Protein AF-A0A447GHQ3-F1 (afdb_monomer_lite)

Radius of gyration: 39.27 Å; chains: 1; bounding box: 70×51×127 Å

Sequence (202 aa):
MTQSIPPGWYPESPGATMVRYWNGQGWTVHRAPAPVYRDSDLDLARRLGGLISAHPGKAVFVLFFVPFAFWIGVAGGWQALLGLAFLVALVGVPAGLIMLAVRQTRQHREYRARVRRYEAGLAARADREHQAMLRGDLDAGVFGAFQPELSGQPPQLPDAEQMRQSAWQPDLPDQQPVRPDNPAPWHVVTQWPTRQFQIGGS

Foldseek 3Di:
DDDFDDWDWDAPDVVHQWTFTDPRPDTDPDIDGDPPPPCVVVVVVVVLVVVCVVCVPVSVCCVPPVVLVVCLVVVPDPVVVVSVVVVCCVPVVVVVVVVVVVVVVVVVVVVVVVVVVVVVVVVVVVVVLVVCVVVVVPVSNDPPPDDPPPPPDPPPDPPPVNVVVVPDDPPPVPDDPPDDPDDDPVVPPPDDDPPDDPPDDD

Secondary structure (DSSP, 8-state):
----PPSEEEESSTT-SEEEEE-SSSEEEEEEEPP---THHHHHHHHHHHHHHH-HHHHHHHHHHHHHHHHHHHS-SHHHHHHHHHHHHHHHHHHHHHHHHHHHHHHHHHHHHHHHHHHHHHHHHHHHHHHHHHTT-TTT-STT-S-----SS------HHHHHHHHSPP--TT------SS--GGGGTT------------

Organism: NCBI:txid2094119

pLDDT: mean 72.64, std 14.51, range [40.12, 92.88]

Structure (mmCIF, N/CA/C/O backbone):
data_AF-A0A447GHQ3-F1
#
_entry.id   AF-A0A447GHQ3-F1
#
loop_
_atom_site.group_PDB
_atom_site.id
_atom_site.type_symbol
_atom_site.label_atom_id
_atom_site.label_alt_id
_atom_site.label_comp_id
_atom_site.label_asym_id
_atom_site.label_entity_id
_atom_site.label_seq_id
_atom_site.pdbx_PDB_ins_code
_atom_site.Cartn_x
_atom_site.Cartn_y
_atom_site.Cartn_z
_atom_site.occupancy
_atom_site.B_iso_or_equiv
_atom_site.auth_seq_id
_atom_site.auth_comp_id
_atom_site.auth_asym_id
_atom_site.auth_atom_id
_atom_site.pdbx_PDB_model_num
ATOM 1 N N . MET A 1 1 ? -35.197 10.356 -32.645 1.00 43.94 1 MET A N 1
ATOM 2 C CA . MET A 1 1 ? -33.983 11.195 -32.714 1.00 43.94 1 MET A CA 1
ATOM 3 C C . MET A 1 1 ? -32.919 10.387 -33.446 1.00 43.94 1 MET A C 1
ATOM 5 O O . MET A 1 1 ? -32.443 9.410 -32.890 1.00 43.94 1 MET A O 1
ATOM 9 N N . THR A 1 2 ? -32.644 10.680 -34.718 1.00 57.38 2 THR A N 1
ATOM 10 C CA . THR A 1 2 ? -31.601 9.992 -35.500 1.00 57.38 2 THR A CA 1
ATOM 11 C C . THR A 1 2 ? -30.244 10.584 -35.138 1.00 57.38 2 THR A C 1
ATOM 13 O O . THR A 1 2 ? -30.014 11.770 -35.356 1.00 57.38 2 THR A O 1
ATOM 16 N N . GLN A 1 3 ? -29.369 9.780 -34.53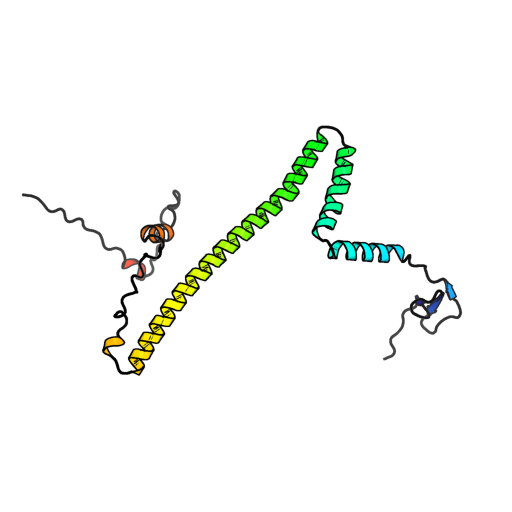8 1.00 71.81 3 GLN A N 1
ATOM 17 C CA . GLN A 1 3 ? -28.008 10.180 -34.188 1.00 71.81 3 GLN A CA 1
ATOM 18 C C . GLN A 1 3 ? -27.224 10.499 -35.471 1.00 71.81 3 GLN A C 1
ATOM 20 O O . GLN A 1 3 ? -27.124 9.650 -36.357 1.00 71.81 3 GLN A O 1
ATOM 25 N N . SER A 1 4 ? -26.701 11.722 -35.601 1.00 79.94 4 SER A N 1
ATOM 26 C CA . SER A 1 4 ? -25.886 12.114 -36.752 1.00 79.94 4 SER A CA 1
ATOM 27 C C . SER A 1 4 ? -24.502 11.479 -36.640 1.00 79.94 4 SER A C 1
ATOM 29 O O . SER A 1 4 ? -23.733 11.764 -35.724 1.00 79.94 4 SER A O 1
ATOM 31 N N . ILE A 1 5 ? -24.184 10.582 -37.570 1.00 82.94 5 ILE A N 1
ATOM 32 C CA . ILE A 1 5 ? -22.842 10.007 -37.674 1.00 82.94 5 ILE A CA 1
ATOM 33 C C . ILE A 1 5 ? -21.934 11.072 -38.308 1.00 82.94 5 ILE A C 1
ATOM 35 O O . ILE A 1 5 ? -22.283 11.591 -39.376 1.00 82.94 5 ILE A O 1
ATOM 39 N N . PRO A 1 6 ? -20.798 11.427 -37.679 1.00 86.75 6 PRO A N 1
ATOM 40 C CA . PRO A 1 6 ? -19.889 12.415 -38.239 1.00 86.75 6 PRO A CA 1
ATOM 41 C C . PRO A 1 6 ? -19.254 11.918 -39.554 1.00 86.75 6 PRO A C 1
ATOM 43 O O . PRO A 1 6 ? -19.154 10.711 -39.777 1.00 86.75 6 PRO A O 1
ATOM 46 N N . PRO A 1 7 ? -18.832 12.819 -40.457 1.00 89.94 7 PRO A N 1
ATOM 47 C CA . PRO A 1 7 ? -18.123 12.427 -41.671 1.00 89.94 7 PRO A CA 1
ATOM 48 C C . PRO A 1 7 ? -16.774 11.777 -41.340 1.00 89.94 7 PRO A C 1
ATOM 50 O O . PRO A 1 7 ? -16.019 12.302 -40.520 1.00 89.94 7 PRO A O 1
ATOM 53 N N . GLY A 1 8 ? -16.442 10.660 -41.989 1.00 89.44 8 GLY A N 1
ATOM 54 C CA . GLY A 1 8 ? -15.211 9.930 -41.678 1.00 89.44 8 GLY A CA 1
ATOM 55 C C . GLY A 1 8 ? -15.082 8.573 -42.362 1.00 89.44 8 GLY A C 1
ATOM 56 O O . GLY A 1 8 ? -16.025 8.062 -42.967 1.00 89.44 8 GLY A O 1
ATOM 57 N N . TRP A 1 9 ? -13.885 7.991 -42.272 1.00 88.94 9 TRP A N 1
ATOM 58 C CA . TRP A 1 9 ? -13.628 6.611 -42.680 1.00 88.94 9 TRP A CA 1
ATOM 59 C C . TRP A 1 9 ? -13.963 5.664 -41.537 1.00 88.94 9 TRP A C 1
ATOM 61 O O . TRP A 1 9 ? -13.452 5.822 -40.429 1.00 88.94 9 TRP A O 1
ATOM 71 N N . TYR A 1 10 ? -14.778 4.656 -41.825 1.00 87.62 10 TYR A N 1
ATOM 72 C CA . TYR A 1 10 ? -15.194 3.665 -40.844 1.00 87.62 10 TYR A CA 1
ATOM 73 C C . TYR A 1 10 ? -15.062 2.249 -41.408 1.00 87.62 10 TYR A C 1
ATOM 75 O O . TYR A 1 10 ? -15.219 2.044 -42.617 1.00 87.62 10 TYR A O 1
ATOM 83 N N . PRO A 1 11 ? -14.784 1.255 -40.553 1.00 86.75 11 PRO A N 1
ATOM 84 C CA . PRO A 1 11 ? -14.776 -0.139 -40.965 1.00 86.75 11 PRO A CA 1
ATOM 85 C C . PRO A 1 11 ? -16.200 -0.616 -41.276 1.00 86.75 11 PRO A C 1
ATOM 87 O O . PRO A 1 11 ? -17.138 -0.314 -40.542 1.00 86.75 11 PRO A O 1
ATOM 90 N N . GLU A 1 12 ? -16.361 -1.389 -42.354 1.00 80.75 12 GLU A N 1
ATOM 91 C CA . GLU A 1 12 ? -17.659 -1.986 -42.723 1.00 80.75 12 GLU A CA 1
ATOM 92 C C . GLU A 1 12 ? -18.118 -3.035 -41.693 1.00 80.75 12 GLU A C 1
ATOM 94 O O . GLU A 1 12 ? -19.310 -3.261 -41.498 1.00 80.75 12 GLU A O 1
ATOM 99 N N . SER A 1 13 ? -17.170 -3.664 -40.994 1.00 80.12 13 SER A N 1
ATOM 100 C CA . SER A 1 13 ? -17.393 -4.569 -39.862 1.00 80.12 13 SER A CA 1
ATOM 101 C C . SER A 1 13 ? -16.153 -4.588 -38.959 1.00 80.12 13 SER A C 1
ATOM 103 O O . SER A 1 13 ? -15.054 -4.298 -39.443 1.00 80.12 13 SER A O 1
ATOM 105 N N . PRO A 1 14 ? -16.270 -4.938 -37.665 1.00 73.00 14 PRO A N 1
ATOM 106 C CA . PRO A 1 14 ? -15.105 -5.135 -36.804 1.00 73.00 14 PRO A CA 1
ATOM 107 C C . PRO A 1 14 ? -14.146 -6.163 -37.428 1.00 73.00 14 PRO A C 1
ATOM 109 O O . PRO A 1 14 ? -14.541 -7.296 -37.686 1.00 73.00 14 PRO A O 1
ATOM 112 N N . GLY A 1 15 ? -12.906 -5.756 -37.715 1.00 70.88 15 GLY A N 1
ATOM 113 C CA . GLY A 1 15 ? -11.902 -6.602 -38.379 1.00 70.88 15 GLY A CA 1
ATOM 114 C C . GLY A 1 15 ? -11.939 -6.598 -39.914 1.00 70.88 15 GLY A C 1
ATOM 115 O O . GLY A 1 15 ? -11.198 -7.355 -40.537 1.00 70.88 15 GLY A O 1
ATOM 116 N N . ALA A 1 16 ? -12.765 -5.757 -40.544 1.00 79.12 16 ALA A N 1
ATOM 117 C CA . ALA A 1 16 ? -12.761 -5.607 -41.996 1.00 79.12 16 ALA A CA 1
ATOM 118 C C . ALA A 1 16 ? -11.405 -5.076 -42.493 1.00 79.12 16 ALA A C 1
ATOM 120 O O . ALA A 1 16 ? -10.876 -4.087 -41.987 1.00 79.12 16 ALA A O 1
ATOM 121 N N . THR A 1 17 ? -10.874 -5.698 -43.545 1.00 83.69 17 THR A N 1
ATOM 122 C CA . THR A 1 17 ? -9.643 -5.267 -44.232 1.00 83.69 17 THR A CA 1
ATOM 123 C C . THR A 1 17 ? -9.825 -3.983 -45.040 1.00 83.69 17 THR A C 1
ATOM 125 O O . THR A 1 17 ? -8.854 -3.426 -45.548 1.00 83.69 17 THR A O 1
ATOM 128 N N . MET A 1 18 ? -11.063 -3.502 -45.164 1.00 88.19 18 MET A N 1
ATOM 129 C CA . MET A 1 18 ? -11.421 -2.299 -45.900 1.00 88.19 18 MET A CA 1
ATOM 130 C C . MET A 1 18 ? -12.255 -1.358 -45.032 1.00 88.19 18 MET A C 1
ATOM 132 O O . MET A 1 18 ? -13.118 -1.784 -44.261 1.00 88.19 18 MET A O 1
ATOM 136 N N . VAL A 1 19 ? -12.018 -0.063 -45.209 1.00 92.88 19 VAL A N 1
ATOM 137 C CA . VAL A 1 19 ? -12.828 1.021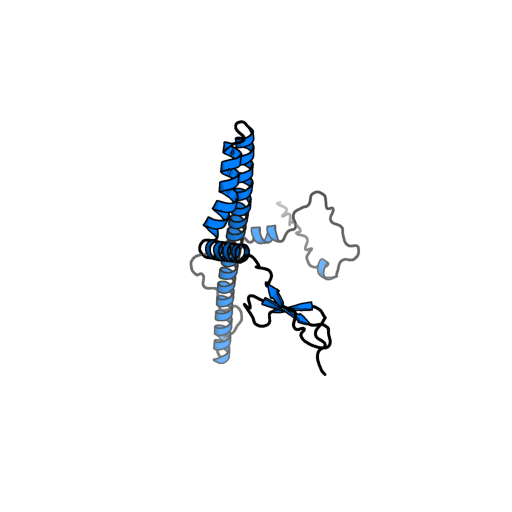 -44.652 1.00 92.88 19 VAL A CA 1
ATOM 138 C C . VAL A 1 19 ? -13.626 1.695 -45.764 1.00 92.88 19 VAL A C 1
ATOM 140 O O . VAL A 1 19 ? -13.181 1.765 -46.913 1.00 92.88 19 VAL A O 1
ATOM 143 N N . ARG A 1 20 ? -14.812 2.201 -45.423 1.00 92.81 20 ARG A N 1
ATOM 144 C CA . ARG A 1 20 ? -15.685 2.991 -46.303 1.00 92.81 20 ARG A CA 1
ATOM 145 C C . ARG A 1 20 ? -15.857 4.389 -45.730 1.00 92.81 20 ARG A C 1
ATOM 147 O O . ARG A 1 20 ? -15.862 4.573 -44.515 1.00 92.81 20 ARG A O 1
ATOM 154 N N . TYR A 1 21 ? -15.997 5.376 -46.606 1.00 90.19 21 TYR A N 1
ATOM 155 C CA . TYR A 1 21 ? -16.193 6.758 -46.185 1.00 90.19 21 TYR A CA 1
ATOM 156 C C . TYR A 1 21 ? -17.686 7.067 -46.037 1.00 90.19 21 TYR A C 1
ATOM 158 O O . TYR A 1 21 ? -18.453 6.841 -46.981 1.00 90.19 21 TYR A O 1
ATOM 166 N N . TRP A 1 22 ? -18.087 7.581 -44.874 1.00 91.38 22 TRP A N 1
ATOM 167 C CA . TRP A 1 22 ? -19.404 8.168 -44.628 1.00 91.38 22 TRP A CA 1
ATOM 168 C C . TRP A 1 22 ? -19.340 9.670 -44.894 1.00 91.38 22 TRP A C 1
ATOM 170 O O . TRP A 1 22 ? -18.552 10.381 -44.269 1.00 91.38 22 TRP A O 1
ATOM 180 N N . ASN A 1 23 ? -20.175 10.163 -45.808 1.00 90.38 23 ASN A N 1
ATOM 181 C CA . ASN A 1 23 ? -20.172 11.575 -46.209 1.00 90.38 23 ASN A CA 1
ATOM 182 C C . ASN A 1 23 ? -21.203 12.438 -45.454 1.00 90.38 23 ASN A C 1
ATOM 184 O O . ASN A 1 23 ? -21.459 13.570 -45.852 1.00 90.38 23 ASN A O 1
ATOM 188 N N . GLY A 1 24 ? -21.836 11.904 -44.406 1.00 90.25 24 GLY A N 1
ATOM 189 C CA . GLY A 1 24 ? -22.922 12.573 -43.679 1.00 90.25 24 GLY A CA 1
ATOM 190 C C . GLY A 1 24 ? -24.327 12.263 -44.211 1.00 90.25 24 GLY A C 1
ATOM 191 O O . GLY A 1 24 ? -25.287 12.375 -43.455 1.00 90.25 24 GLY A O 1
ATOM 192 N N . GLN A 1 25 ? -24.458 11.829 -45.468 1.00 88.94 25 GLN A N 1
ATOM 193 C CA . GLN A 1 25 ? -25.733 11.440 -46.091 1.00 88.94 25 GLN A CA 1
ATOM 194 C C . GLN A 1 25 ? -25.839 9.925 -46.323 1.00 88.94 25 GLN A C 1
ATOM 196 O O . GLN A 1 25 ? -26.935 9.371 -46.310 1.00 88.94 25 GLN A O 1
ATOM 201 N N . GLY A 1 26 ? -24.707 9.254 -46.546 1.00 89.12 26 GLY A N 1
ATOM 202 C CA . GLY A 1 26 ? -24.649 7.849 -46.925 1.00 89.12 26 GLY A CA 1
ATOM 203 C C . GLY A 1 26 ? -23.226 7.283 -46.929 1.00 89.12 26 GLY A C 1
ATOM 204 O O . GLY A 1 26 ? -22.228 8.010 -46.908 1.00 89.12 26 GLY A O 1
ATOM 205 N N . TRP A 1 27 ? -23.130 5.954 -46.995 1.00 90.62 27 TRP A N 1
ATOM 206 C CA . TRP A 1 27 ? -21.866 5.264 -47.236 1.00 90.62 27 TRP A CA 1
ATOM 207 C C . TRP A 1 27 ? -21.486 5.402 -48.705 1.00 90.62 27 TRP A C 1
ATOM 209 O O . TRP A 1 27 ? -22.256 5.028 -49.589 1.00 90.62 27 TRP A O 1
ATOM 219 N N . THR A 1 28 ? -20.276 5.872 -48.979 1.00 90.19 28 THR A N 1
ATOM 220 C CA . THR A 1 28 ? -19.771 5.955 -50.353 1.00 90.19 28 THR A CA 1
ATOM 221 C C . THR A 1 28 ? -19.369 4.575 -50.899 1.00 90.19 28 THR A C 1
ATOM 223 O O . THR A 1 28 ? -19.228 3.593 -50.156 1.00 90.19 28 THR A O 1
ATOM 226 N N . VAL A 1 29 ? -19.210 4.489 -52.226 1.00 90.12 29 VAL A N 1
ATOM 227 C CA . VAL A 1 29 ? -18.710 3.291 -52.936 1.00 90.12 29 VAL A CA 1
ATOM 228 C C . VAL A 1 29 ? -17.191 3.131 -52.770 1.00 90.12 29 VAL A C 1
ATOM 230 O O . VAL A 1 29 ? -16.669 2.025 -52.881 1.00 90.12 29 VAL A O 1
ATOM 233 N N . HIS A 1 30 ? -16.484 4.220 -52.458 1.00 88.56 30 HIS A N 1
ATOM 234 C CA . HIS A 1 30 ? -15.038 4.228 -52.275 1.00 88.56 30 HIS A CA 1
ATOM 235 C C . HIS A 1 30 ? -14.630 3.378 -51.069 1.00 88.56 30 HIS A C 1
ATOM 237 O O . HIS A 1 30 ? -15.165 3.527 -49.965 1.00 88.56 30 HIS A O 1
ATOM 243 N N . ARG A 1 31 ? -13.652 2.498 -51.293 1.00 90.75 31 ARG A N 1
ATOM 244 C CA . ARG A 1 31 ? -13.043 1.644 -50.273 1.00 90.75 31 ARG A CA 1
ATOM 245 C C . ARG A 1 31 ? -11.557 1.943 -50.214 1.00 90.75 31 ARG A C 1
ATOM 247 O O . ARG A 1 31 ? -10.909 2.014 -51.256 1.00 90.75 31 ARG A O 1
ATOM 254 N N . ALA A 1 32 ? -11.035 2.099 -49.008 1.00 88.44 32 ALA A N 1
ATOM 255 C CA . ALA A 1 32 ? -9.601 2.155 -48.768 1.00 88.44 32 ALA A CA 1
ATOM 256 C C . ALA A 1 32 ? -9.192 0.933 -47.938 1.00 88.44 32 ALA A C 1
ATOM 258 O O . ALA A 1 32 ? -10.001 0.450 -47.138 1.00 88.44 32 ALA A O 1
ATOM 259 N N . PRO A 1 33 ? -7.971 0.401 -48.114 1.00 86.56 33 PRO A N 1
ATOM 260 C CA . PRO A 1 33 ? -7.451 -0.593 -47.188 1.00 86.56 33 PRO A CA 1
ATOM 261 C C . PRO A 1 33 ? -7.479 -0.006 -45.775 1.00 86.56 33 PRO A C 1
ATOM 263 O O . PRO A 1 33 ? -7.096 1.148 -45.563 1.00 86.56 33 PRO A O 1
ATOM 266 N N . ALA A 1 34 ? -7.986 -0.786 -44.823 1.00 81.94 34 ALA A N 1
ATOM 267 C CA . ALA A 1 34 ? -7.981 -0.381 -43.430 1.00 81.94 34 ALA A CA 1
ATOM 268 C C . ALA A 1 34 ? -6.527 -0.125 -43.003 1.00 81.94 34 ALA A C 1
ATOM 270 O O . ALA A 1 34 ? -5.642 -0.903 -43.383 1.00 81.94 34 ALA A O 1
ATOM 271 N N . PRO A 1 35 ? -6.249 0.947 -42.239 1.00 75.69 35 PRO A N 1
ATOM 272 C CA . PRO A 1 35 ? -4.925 1.129 -41.675 1.00 75.69 35 PRO A CA 1
ATOM 273 C C . PRO A 1 35 ? -4.601 -0.121 -40.859 1.00 75.69 35 PRO A C 1
ATOM 275 O O . PRO A 1 35 ? -5.341 -0.480 -39.943 1.00 75.69 35 PRO A O 1
ATOM 278 N N . VAL A 1 36 ? -3.521 -0.809 -41.231 1.00 70.50 36 VAL A N 1
ATOM 279 C CA . VAL A 1 36 ? -3.025 -1.960 -40.481 1.00 70.50 36 VAL A CA 1
ATOM 280 C C . VAL A 1 36 ? -2.493 -1.407 -39.167 1.00 70.50 36 VAL A C 1
ATOM 282 O O . VAL A 1 36 ? -1.335 -1.001 -39.070 1.00 70.50 36 VAL A O 1
ATOM 285 N N . TYR A 1 37 ? -3.363 -1.316 -38.165 1.00 60.62 37 TYR A N 1
ATOM 286 C CA . TYR A 1 37 ? -2.934 -1.053 -36.805 1.00 60.62 37 TYR A CA 1
ATOM 287 C C . TYR A 1 37 ? -2.075 -2.252 -36.411 1.00 60.62 37 TYR A C 1
ATOM 289 O O . TYR A 1 37 ? -2.552 -3.385 -36.390 1.00 60.62 37 TYR A O 1
ATOM 297 N N . ARG A 1 38 ? -0.772 -2.029 -36.238 1.00 57.19 38 ARG A N 1
ATOM 298 C CA . ARG A 1 38 ? 0.191 -3.096 -35.972 1.00 57.19 38 ARG A CA 1
ATOM 299 C C . ARG A 1 38 ? -0.149 -3.690 -34.604 1.00 57.19 38 ARG A C 1
ATOM 301 O O . ARG A 1 38 ? 0.178 -3.114 -33.572 1.00 57.19 38 ARG A O 1
ATOM 308 N N . ASP A 1 39 ? -0.811 -4.843 -34.607 1.00 59.56 39 ASP A N 1
ATOM 309 C CA . ASP A 1 39 ? -1.207 -5.603 -33.409 1.00 59.56 39 ASP A CA 1
ATOM 310 C C . ASP A 1 39 ? -0.024 -5.924 -32.471 1.00 59.56 39 ASP A C 1
ATOM 312 O O . ASP A 1 39 ? -0.214 -6.270 -31.306 1.00 59.56 39 ASP A O 1
ATOM 316 N N . SER A 1 40 ? 1.213 -5.763 -32.951 1.00 62.75 40 SER A N 1
ATOM 317 C CA . SER A 1 40 ? 2.451 -5.965 -32.199 1.00 62.75 40 SER A CA 1
ATOM 318 C C . SER A 1 40 ? 2.552 -5.126 -30.924 1.00 62.75 40 SER A C 1
ATOM 320 O O . SER A 1 40 ? 3.071 -5.619 -29.924 1.00 62.75 40 SER A O 1
ATOM 322 N N . ASP A 1 41 ? 2.044 -3.892 -30.926 1.00 61.72 41 ASP A N 1
ATOM 323 C CA . ASP A 1 41 ? 2.207 -2.993 -29.773 1.00 61.72 41 ASP A CA 1
ATOM 324 C C . ASP A 1 41 ? 1.233 -3.357 -28.641 1.00 61.72 41 ASP A C 1
ATOM 326 O O . ASP A 1 41 ? 1.577 -3.307 -27.458 1.00 61.72 41 ASP A O 1
ATOM 330 N N . LEU A 1 42 ? 0.033 -3.819 -29.005 1.00 65.44 42 LEU A N 1
ATOM 331 C CA . LEU A 1 42 ? -0.977 -4.305 -28.065 1.00 65.44 42 LEU A CA 1
ATOM 332 C C . LEU A 1 42 ? -0.654 -5.716 -27.550 1.00 65.44 42 LEU A C 1
ATOM 334 O O . LEU A 1 42 ? -0.913 -6.004 -26.378 1.00 65.44 42 LEU A O 1
ATOM 338 N N . ASP A 1 43 ? -0.059 -6.580 -28.378 1.00 72.06 43 ASP A N 1
ATOM 339 C CA . ASP A 1 43 ? 0.348 -7.931 -27.973 1.00 72.06 43 ASP A CA 1
ATOM 340 C C . ASP A 1 43 ? 1.566 -7.896 -27.031 1.00 72.06 43 ASP A C 1
ATOM 342 O O . ASP A 1 43 ? 1.577 -8.577 -26.004 1.00 72.06 43 ASP A O 1
ATOM 346 N N . LEU A 1 44 ? 2.552 -7.020 -27.278 1.00 69.69 44 LEU A N 1
ATOM 347 C CA . LEU A 1 44 ? 3.669 -6.813 -26.347 1.00 69.69 44 LEU A CA 1
ATOM 348 C C . LEU A 1 44 ? 3.175 -6.275 -24.995 1.00 69.69 44 LEU A C 1
ATOM 350 O O . LEU A 1 44 ? 3.562 -6.797 -23.949 1.00 69.69 44 LEU A O 1
ATOM 354 N N . ALA A 1 45 ? 2.288 -5.276 -25.004 1.00 66.81 45 ALA A N 1
ATOM 355 C CA . ALA A 1 45 ? 1.727 -4.703 -23.782 1.00 66.81 45 ALA A CA 1
ATOM 356 C C . ALA A 1 45 ? 0.905 -5.729 -22.982 1.00 66.81 45 ALA A C 1
ATOM 358 O O . ALA A 1 45 ? 1.034 -5.799 -21.757 1.00 66.81 45 ALA A O 1
ATOM 359 N N . ARG A 1 46 ? 0.110 -6.579 -23.651 1.00 69.81 46 ARG A N 1
ATOM 360 C CA . ARG A 1 46 ? -0.631 -7.669 -22.990 1.00 69.81 46 ARG A CA 1
ATOM 361 C C . ARG A 1 46 ? 0.289 -8.754 -22.442 1.00 69.81 46 ARG A C 1
ATOM 363 O O . ARG A 1 46 ? 0.065 -9.212 -21.322 1.00 69.81 46 ARG A O 1
ATOM 370 N N . ARG A 1 47 ? 1.336 -9.142 -23.176 1.00 67.25 47 ARG A N 1
ATOM 371 C CA . ARG A 1 47 ? 2.322 -10.134 -22.711 1.00 67.25 47 ARG A CA 1
ATOM 372 C C . ARG A 1 47 ? 3.146 -9.613 -21.539 1.00 67.25 47 ARG A C 1
ATOM 374 O O . ARG A 1 47 ? 3.336 -10.344 -20.569 1.00 67.25 47 ARG A O 1
ATOM 381 N N . LEU A 1 48 ? 3.568 -8.349 -21.582 1.00 62.50 48 LEU A N 1
ATOM 382 C CA . LEU A 1 48 ? 4.239 -7.685 -20.463 1.00 62.50 48 LEU A CA 1
ATOM 383 C C . LEU A 1 48 ? 3.307 -7.580 -19.250 1.00 62.50 48 LEU A C 1
ATOM 385 O O . LEU A 1 48 ? 3.713 -7.944 -18.149 1.00 62.50 48 LEU A O 1
ATOM 389 N N . GLY A 1 49 ? 2.045 -7.186 -19.440 1.00 63.62 49 GLY A N 1
ATOM 390 C CA . GLY A 1 49 ? 1.049 -7.143 -18.363 1.00 63.62 49 GLY A CA 1
ATOM 391 C C . GLY A 1 49 ? 0.791 -8.512 -17.719 1.00 63.62 49 GLY A C 1
ATOM 392 O O . GLY A 1 49 ? 0.736 -8.630 -16.490 1.00 63.62 49 GLY A O 1
ATOM 393 N N . GLY A 1 50 ? 0.710 -9.571 -18.530 1.00 67.12 50 GLY A N 1
ATOM 394 C CA . GLY A 1 50 ? 0.593 -10.953 -18.054 1.00 67.12 50 GLY A CA 1
ATOM 395 C C . GLY A 1 50 ? 1.809 -11.411 -17.242 1.00 67.12 50 GLY A C 1
ATOM 396 O O . GLY A 1 50 ? 1.659 -12.007 -16.177 1.00 67.12 50 GLY A O 1
ATOM 397 N N . LEU A 1 51 ? 3.024 -11.072 -17.683 1.00 63.78 51 LEU A N 1
ATOM 398 C CA . LEU A 1 51 ? 4.252 -11.418 -16.959 1.00 63.78 51 LEU A CA 1
ATOM 399 C C . LEU A 1 51 ? 4.393 -10.656 -15.629 1.00 63.78 51 LEU A C 1
ATOM 401 O O . LEU A 1 51 ? 4.818 -11.232 -14.624 1.00 63.78 51 LEU A O 1
ATOM 405 N N . ILE A 1 52 ? 4.022 -9.370 -15.614 1.00 60.25 52 ILE A N 1
ATOM 406 C CA . ILE A 1 52 ? 4.083 -8.504 -14.426 1.00 60.25 52 ILE A CA 1
ATOM 407 C C . ILE A 1 52 ? 3.101 -8.985 -13.351 1.00 60.25 52 ILE A C 1
ATOM 409 O O . ILE A 1 52 ? 3.448 -9.017 -12.173 1.00 60.25 52 ILE A O 1
ATOM 413 N N . SER A 1 53 ? 1.897 -9.399 -13.748 1.00 63.19 53 SER A N 1
ATOM 414 C CA . SER A 1 53 ? 0.877 -9.899 -12.815 1.00 63.19 53 SER A CA 1
ATOM 415 C C . SER A 1 53 ? 1.208 -11.278 -12.239 1.00 63.19 53 SER A C 1
ATOM 417 O O . SER A 1 53 ? 0.963 -11.514 -11.057 1.00 63.19 53 SER A O 1
ATOM 419 N N . ALA A 1 54 ? 1.821 -12.168 -13.026 1.00 74.19 54 ALA A N 1
ATOM 420 C CA . ALA A 1 54 ? 2.218 -13.494 -12.554 1.00 74.19 54 ALA A CA 1
ATOM 421 C C . ALA A 1 54 ? 3.376 -13.442 -11.540 1.00 74.19 54 ALA A C 1
ATOM 423 O O . ALA A 1 54 ? 3.411 -14.225 -10.586 1.00 74.19 54 ALA A O 1
ATOM 424 N N . HIS A 1 55 ? 4.328 -12.521 -11.720 1.00 70.31 55 HIS A N 1
ATOM 425 C CA . HIS A 1 55 ? 5.511 -12.408 -10.864 1.00 70.31 55 HIS A CA 1
ATOM 426 C C . HIS A 1 55 ? 5.888 -10.943 -10.588 1.00 70.31 55 HIS A C 1
ATOM 428 O O . HIS A 1 55 ? 6.931 -10.480 -11.067 1.00 70.31 55 HIS A O 1
ATOM 434 N N . PRO A 1 56 ? 5.110 -10.222 -9.757 1.00 71.50 56 PRO A N 1
ATOM 435 C CA . PRO A 1 56 ? 5.307 -8.787 -9.538 1.00 71.50 56 PRO A CA 1
ATOM 436 C C . PRO A 1 56 ? 6.717 -8.464 -9.026 1.00 71.50 56 PRO A C 1
ATOM 438 O O . PRO A 1 56 ? 7.339 -7.508 -9.480 1.00 71.50 56 PRO A O 1
ATOM 441 N N . GLY A 1 57 ? 7.283 -9.320 -8.168 1.00 70.88 57 GLY A N 1
ATOM 442 C CA . GLY A 1 57 ? 8.652 -9.148 -7.673 1.00 70.88 57 GLY A CA 1
ATOM 443 C C . GLY A 1 57 ? 9.735 -9.310 -8.749 1.00 70.88 57 GLY A C 1
ATOM 444 O O . GLY A 1 57 ? 10.697 -8.547 -8.769 1.00 70.88 57 GLY A O 1
ATOM 445 N N . LYS A 1 58 ? 9.581 -10.265 -9.678 1.00 72.75 58 LYS A N 1
ATOM 446 C CA . LYS A 1 58 ? 10.586 -10.518 -10.729 1.00 72.75 58 LYS A CA 1
ATOM 447 C C . LYS A 1 58 ? 10.543 -9.453 -11.818 1.00 72.75 58 LYS A C 1
ATOM 449 O O . LYS A 1 58 ? 11.592 -9.069 -12.323 1.00 72.75 58 LYS A O 1
ATOM 454 N N . ALA A 1 59 ? 9.354 -8.958 -12.154 1.00 71.56 59 ALA A N 1
ATOM 455 C CA . ALA A 1 59 ? 9.206 -7.913 -13.157 1.00 71.56 59 ALA A CA 1
ATOM 456 C C . ALA A 1 59 ? 9.849 -6.593 -12.709 1.00 71.56 59 ALA A C 1
ATOM 458 O O . ALA A 1 59 ? 10.598 -5.993 -13.478 1.00 71.56 59 ALA A O 1
ATOM 459 N N . VAL A 1 60 ? 9.637 -6.191 -11.449 1.00 76.69 60 VAL A N 1
ATOM 460 C CA . VAL A 1 60 ? 10.318 -5.025 -10.861 1.00 76.69 60 VAL A CA 1
ATOM 461 C C . VAL A 1 60 ? 11.830 -5.255 -10.825 1.00 76.69 60 VAL A C 1
ATOM 463 O O . VAL A 1 60 ? 12.592 -4.383 -11.228 1.00 76.69 60 VAL A O 1
ATOM 466 N N . PHE A 1 61 ? 12.285 -6.445 -10.426 1.00 77.31 61 PHE A N 1
ATOM 467 C CA . PHE A 1 61 ? 13.714 -6.748 -10.424 1.00 77.31 61 PHE A CA 1
ATOM 468 C C . PHE A 1 61 ? 14.338 -6.592 -11.818 1.00 77.31 61 PHE A C 1
ATOM 470 O O . PHE A 1 61 ? 15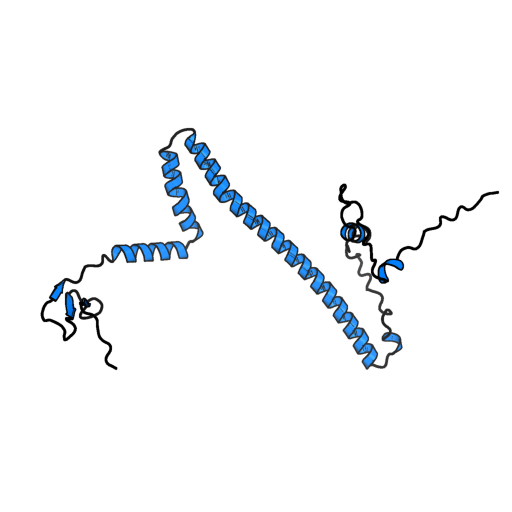.328 -5.889 -11.969 1.00 77.31 61 PHE A O 1
ATOM 477 N N . VAL A 1 62 ? 13.741 -7.174 -12.860 1.00 79.44 62 VAL A N 1
ATOM 478 C CA . VAL A 1 62 ? 14.285 -7.096 -14.224 1.00 79.44 62 VAL A CA 1
ATOM 479 C C . VAL A 1 62 ? 14.286 -5.659 -14.754 1.00 79.44 62 VAL A C 1
ATOM 481 O O . VAL A 1 62 ? 15.304 -5.216 -15.283 1.00 79.44 62 VAL A O 1
ATOM 484 N N . LEU A 1 63 ? 13.190 -4.916 -14.568 1.00 78.12 63 LEU A N 1
ATOM 485 C CA . LEU A 1 63 ? 13.061 -3.536 -15.053 1.00 78.12 63 LEU A CA 1
ATOM 486 C C . LEU A 1 63 ? 14.095 -2.586 -14.448 1.00 78.12 63 LEU A C 1
ATOM 488 O O . LEU A 1 63 ? 14.582 -1.703 -15.146 1.00 78.12 63 LEU A O 1
ATOM 492 N N . PHE A 1 64 ? 14.430 -2.763 -13.171 1.00 77.75 64 PHE A N 1
ATOM 493 C CA . PHE A 1 64 ? 15.350 -1.862 -12.481 1.00 77.75 64 PHE A CA 1
ATOM 494 C C . PHE A 1 64 ? 16.796 -2.366 -12.493 1.00 77.75 64 PHE A C 1
ATOM 496 O O . PHE A 1 64 ? 17.711 -1.577 -12.712 1.00 77.75 64 PHE A O 1
ATOM 503 N N . PHE A 1 65 ? 17.032 -3.667 -12.300 1.00 77.19 65 PHE A N 1
ATOM 504 C CA . PHE A 1 65 ? 18.386 -4.191 -12.104 1.00 77.19 65 PHE A CA 1
ATOM 505 C C . PHE A 1 65 ? 19.116 -4.519 -13.406 1.00 77.19 65 PHE A C 1
ATOM 507 O O . PHE A 1 65 ? 20.333 -4.369 -13.447 1.00 77.19 65 PHE A O 1
ATOM 514 N N . VAL A 1 66 ? 18.425 -4.929 -14.476 1.00 79.88 66 VAL A N 1
ATOM 515 C CA . VAL A 1 66 ? 19.088 -5.253 -15.757 1.00 79.88 66 VAL A CA 1
ATOM 516 C C . VAL A 1 66 ? 19.685 -4.017 -16.446 1.00 79.88 66 VAL A C 1
ATOM 518 O O . VAL A 1 66 ? 20.877 -4.053 -16.758 1.00 79.88 66 VAL A O 1
ATOM 521 N N . PRO A 1 67 ? 18.948 -2.904 -16.651 1.00 77.25 67 PRO A N 1
ATOM 522 C CA . PRO A 1 67 ? 19.539 -1.708 -17.252 1.00 77.25 67 PRO A CA 1
ATOM 523 C C . PRO A 1 67 ? 20.610 -1.088 -16.350 1.00 77.25 67 PRO A C 1
ATOM 525 O O . PRO A 1 67 ? 21.600 -0.556 -16.841 1.00 77.25 67 PRO A O 1
ATOM 528 N N . PHE A 1 68 ? 20.454 -1.211 -15.032 1.00 75.00 68 PHE A N 1
ATOM 529 C CA . PHE A 1 68 ? 21.432 -0.729 -14.067 1.00 75.00 68 PHE A CA 1
ATOM 530 C C . PHE A 1 68 ? 22.736 -1.545 -14.077 1.00 75.00 68 PHE A C 1
ATOM 532 O O . PHE A 1 68 ? 23.820 -0.966 -14.110 1.00 75.00 68 PHE A O 1
ATOM 539 N N . ALA A 1 69 ? 22.655 -2.879 -14.118 1.00 75.12 69 ALA A N 1
ATOM 540 C CA . ALA A 1 69 ? 23.824 -3.749 -14.254 1.00 75.12 69 ALA A CA 1
ATOM 541 C C . ALA A 1 69 ? 24.547 -3.518 -15.591 1.00 75.12 69 ALA A C 1
ATOM 543 O O . ALA A 1 69 ? 25.777 -3.483 -15.628 1.00 75.12 69 ALA A O 1
ATOM 544 N N . PHE A 1 70 ? 23.792 -3.292 -16.671 1.00 78.94 70 PHE A N 1
ATOM 545 C CA . PHE A 1 70 ? 24.349 -2.902 -17.965 1.00 78.94 70 PHE A CA 1
ATOM 546 C C . PHE A 1 70 ? 25.069 -1.546 -17.891 1.00 78.94 70 PHE A C 1
ATOM 548 O O . PHE A 1 70 ? 26.200 -1.427 -18.354 1.00 78.94 70 PHE A O 1
ATOM 555 N N . TRP A 1 71 ? 24.462 -0.543 -17.247 1.00 74.81 71 TRP A N 1
ATOM 556 C CA . TRP A 1 71 ? 25.067 0.780 -17.072 1.00 74.81 71 TRP A CA 1
ATOM 557 C C . TRP A 1 71 ? 26.356 0.727 -16.239 1.00 74.81 71 TRP A C 1
ATOM 559 O O . TRP A 1 71 ? 27.353 1.317 -16.642 1.00 74.81 71 TRP A O 1
ATOM 569 N N . ILE A 1 72 ? 26.387 -0.048 -15.146 1.00 74.38 72 ILE A N 1
ATOM 570 C CA . ILE A 1 72 ? 27.612 -0.298 -14.361 1.00 74.38 72 ILE A CA 1
ATOM 571 C C . ILE A 1 72 ? 28.701 -0.964 -15.209 1.00 74.38 72 ILE A C 1
ATOM 573 O O . ILE A 1 72 ? 29.867 -0.584 -15.107 1.00 74.38 72 ILE A O 1
ATOM 577 N N . GLY A 1 73 ? 28.335 -1.949 -16.035 1.00 76.19 73 GLY A N 1
ATOM 578 C CA . GLY A 1 73 ? 29.283 -2.651 -16.902 1.00 76.19 73 GLY A CA 1
ATOM 579 C C . GLY A 1 73 ? 29.924 -1.745 -17.957 1.00 76.19 73 GLY A C 1
ATOM 580 O O . GLY A 1 73 ? 31.082 -1.950 -18.312 1.00 76.19 73 GLY A O 1
ATOM 581 N N . VAL A 1 74 ? 29.197 -0.728 -18.428 1.00 78.38 74 VAL A N 1
ATOM 582 C CA . VAL A 1 74 ? 29.688 0.245 -19.419 1.00 78.38 74 VAL A CA 1
ATOM 583 C C . VAL A 1 74 ? 30.446 1.408 -18.760 1.00 78.38 74 VAL A C 1
ATOM 585 O O . VAL A 1 74 ? 31.434 1.884 -19.313 1.00 78.38 74 VAL A O 1
ATOM 588 N N . ALA A 1 75 ? 30.029 1.857 -17.574 1.00 71.75 75 ALA A N 1
ATOM 589 C CA . ALA A 1 75 ? 30.531 3.066 -16.909 1.00 71.75 75 ALA A CA 1
ATOM 590 C C . ALA A 1 75 ? 31.761 2.833 -16.002 1.00 71.75 75 ALA A C 1
ATOM 592 O O . ALA A 1 75 ? 31.876 3.461 -14.953 1.00 71.75 75 ALA A O 1
ATOM 593 N N . GLY A 1 76 ? 32.659 1.907 -16.360 1.00 67.44 76 GLY A N 1
ATOM 594 C CA . GLY A 1 76 ? 33.755 1.434 -15.497 1.00 67.44 76 GLY A CA 1
ATOM 595 C C . GLY A 1 76 ? 34.473 2.519 -14.666 1.00 67.44 76 GLY A C 1
ATOM 596 O O . GLY A 1 76 ? 34.754 3.614 -15.147 1.00 67.44 76 GLY A O 1
ATOM 597 N N . GLY A 1 77 ? 34.799 2.198 -13.404 1.00 79.31 77 GLY A N 1
ATOM 598 C CA . GLY A 1 77 ? 35.501 3.090 -12.468 1.00 79.31 77 GLY A CA 1
ATOM 599 C C . GLY A 1 77 ? 34.683 3.464 -11.222 1.00 79.31 77 GLY A C 1
ATOM 600 O O . GLY A 1 77 ? 33.864 2.686 -10.737 1.00 79.31 77 GLY A O 1
ATOM 601 N N . TRP A 1 78 ? 34.906 4.671 -10.687 1.00 77.94 78 TRP A N 1
ATOM 602 C CA . TRP A 1 78 ? 34.258 5.214 -9.474 1.00 77.94 78 TRP A CA 1
ATOM 603 C C . TRP A 1 78 ? 32.731 5.392 -9.605 1.00 77.94 78 TRP A C 1
ATOM 605 O O . TRP A 1 78 ? 32.004 5.343 -8.613 1.00 77.94 78 TRP A O 1
ATOM 615 N N . GLN A 1 79 ? 32.215 5.533 -10.830 1.00 79.44 79 GLN A N 1
ATOM 616 C CA . GLN A 1 79 ? 30.777 5.677 -11.098 1.00 79.44 79 GLN A CA 1
ATOM 617 C C . GLN A 1 79 ? 29.978 4.417 -10.726 1.00 79.44 79 GLN A C 1
ATOM 619 O O . GLN A 1 79 ? 28.832 4.528 -10.287 1.00 79.44 79 GLN A O 1
ATOM 624 N N . ALA A 1 80 ? 30.597 3.235 -10.797 1.00 77.12 80 ALA A N 1
ATOM 625 C CA . ALA A 1 80 ? 29.987 1.988 -10.343 1.00 77.12 80 ALA A CA 1
ATOM 626 C C . ALA A 1 80 ? 29.718 1.987 -8.826 1.00 77.12 80 ALA A C 1
ATOM 628 O O . ALA A 1 80 ? 28.679 1.495 -8.384 1.00 77.12 80 ALA A O 1
ATOM 629 N N . LEU A 1 81 ? 30.614 2.585 -8.028 1.00 79.25 81 LEU A N 1
ATOM 630 C CA . LEU A 1 81 ? 30.447 2.688 -6.574 1.00 79.25 81 LEU A CA 1
ATOM 631 C C . LEU A 1 81 ? 29.301 3.634 -6.206 1.00 79.25 81 LEU A C 1
ATOM 633 O O . LEU A 1 81 ? 28.486 3.301 -5.346 1.00 79.25 81 LEU A O 1
ATOM 637 N N . LEU A 1 82 ? 29.195 4.778 -6.892 1.00 83.38 82 LEU A N 1
ATOM 638 C CA . LEU A 1 82 ? 28.078 5.711 -6.706 1.00 83.38 82 LEU A CA 1
ATOM 639 C C . LEU A 1 82 ? 26.741 5.084 -7.106 1.00 83.38 82 LEU A C 1
ATOM 641 O O . LEU A 1 82 ? 25.760 5.215 -6.373 1.00 83.38 82 LEU A O 1
ATOM 645 N N . GLY A 1 83 ? 26.709 4.359 -8.228 1.00 78.94 83 GLY A N 1
ATOM 646 C CA . GLY A 1 83 ? 25.530 3.604 -8.638 1.00 78.94 83 GLY A CA 1
ATOM 647 C C . GLY A 1 83 ? 25.108 2.611 -7.557 1.00 78.94 83 GLY A C 1
ATOM 648 O O . GLY A 1 83 ? 23.947 2.595 -7.149 1.00 78.94 83 GLY A O 1
ATOM 649 N N . LEU A 1 84 ? 26.042 1.791 -7.066 1.00 80.94 84 LEU A N 1
ATOM 650 C CA . LEU A 1 84 ? 25.747 0.771 -6.059 1.00 80.94 84 LEU A CA 1
ATOM 651 C C . LEU A 1 84 ? 25.238 1.387 -4.748 1.00 80.94 84 LEU A C 1
ATOM 653 O O . LEU A 1 84 ? 24.247 0.908 -4.197 1.00 80.94 84 LEU A O 1
ATOM 657 N N . ALA A 1 85 ? 25.851 2.481 -4.286 1.00 83.12 85 ALA A N 1
ATOM 658 C CA . ALA A 1 85 ? 25.381 3.217 -3.114 1.00 83.12 85 ALA A CA 1
ATOM 659 C C . ALA A 1 85 ? 23.952 3.753 -3.308 1.00 83.12 85 ALA A C 1
ATOM 661 O O . ALA A 1 85 ? 23.116 3.620 -2.411 1.00 83.12 85 ALA A O 1
ATOM 662 N N . PHE A 1 86 ? 23.643 4.290 -4.493 1.00 85.06 86 PHE A N 1
ATOM 663 C CA . PHE A 1 86 ? 22.294 4.747 -4.821 1.00 85.06 86 PHE A CA 1
ATOM 664 C C . PHE A 1 86 ? 21.285 3.597 -4.805 1.00 85.06 86 PHE A C 1
ATOM 666 O O . PHE A 1 86 ? 20.195 3.756 -4.267 1.00 85.06 86 PHE A O 1
ATOM 673 N N . LEU A 1 87 ? 21.644 2.421 -5.325 1.00 81.69 87 LEU A N 1
ATOM 674 C CA . LEU A 1 87 ? 20.738 1.273 -5.345 1.00 81.69 87 LEU A CA 1
ATOM 675 C C . LEU A 1 87 ? 20.472 0.733 -3.933 1.00 81.69 87 LEU A C 1
ATOM 677 O O . LEU A 1 87 ? 19.321 0.461 -3.585 1.00 81.69 87 LEU A O 1
ATOM 681 N N . VAL A 1 88 ? 21.505 0.648 -3.088 1.00 84.31 88 VAL A N 1
ATOM 682 C CA . VAL A 1 88 ? 21.336 0.287 -1.671 1.00 84.31 88 VAL A CA 1
ATOM 683 C C . VAL A 1 88 ? 20.438 1.298 -0.958 1.00 84.31 88 VAL A C 1
ATOM 685 O O . VAL A 1 88 ? 19.565 0.886 -0.199 1.00 84.31 88 VAL A O 1
ATOM 688 N N . ALA A 1 89 ? 20.581 2.598 -1.228 1.00 85.50 89 ALA A N 1
ATOM 689 C CA . ALA A 1 89 ? 19.695 3.614 -0.664 1.00 85.50 89 ALA A CA 1
ATOM 690 C C . ALA A 1 89 ? 18.251 3.478 -1.187 1.00 85.50 89 ALA A C 1
ATOM 692 O O . ALA A 1 89 ? 17.306 3.485 -0.398 1.00 85.50 89 ALA A O 1
ATOM 693 N N . LEU A 1 90 ? 18.078 3.286 -2.498 1.00 84.88 90 LEU A N 1
ATOM 694 C CA . LEU A 1 90 ? 16.775 3.182 -3.159 1.00 84.88 90 LEU A CA 1
ATOM 695 C C . LEU A 1 90 ? 15.974 1.967 -2.677 1.00 84.88 90 LEU A C 1
ATOM 697 O O . LEU A 1 90 ? 14.758 2.054 -2.555 1.00 84.88 90 LEU A O 1
ATOM 701 N N . VAL A 1 91 ? 16.634 0.840 -2.401 1.00 86.12 91 VAL A N 1
ATOM 702 C CA . VAL A 1 91 ? 15.969 -0.392 -1.942 1.00 86.12 91 VAL A CA 1
ATOM 703 C C . VAL A 1 91 ? 15.925 -0.473 -0.414 1.00 86.12 91 VAL A C 1
ATOM 705 O O . VAL A 1 91 ? 14.907 -0.858 0.164 1.00 86.12 91 VAL A O 1
ATOM 708 N N . GLY A 1 92 ? 17.012 -0.088 0.254 1.00 85.94 92 GLY A N 1
ATOM 709 C CA . GLY A 1 92 ? 17.162 -0.192 1.702 1.00 85.94 92 GLY A CA 1
ATOM 710 C C . GLY A 1 92 ? 16.255 0.763 2.471 1.00 85.94 92 GLY A C 1
ATOM 711 O O . GLY A 1 92 ? 15.648 0.350 3.460 1.00 85.94 92 GLY A O 1
ATOM 712 N N . VAL A 1 93 ? 16.098 2.010 2.007 1.00 88.25 93 VAL A N 1
ATOM 713 C CA . VAL A 1 93 ? 15.264 3.005 2.702 1.00 88.25 93 VAL A CA 1
ATOM 714 C C . VAL A 1 93 ? 13.780 2.604 2.699 1.00 88.25 93 VAL A C 1
ATOM 716 O O . VAL A 1 93 ? 13.198 2.535 3.784 1.00 88.25 93 VAL A O 1
ATOM 719 N N . PRO A 1 94 ? 13.145 2.251 1.561 1.00 87.62 94 PRO A N 1
ATOM 720 C CA . PRO A 1 94 ? 11.749 1.815 1.564 1.00 87.62 94 PRO A CA 1
ATOM 721 C C . PRO A 1 94 ? 11.529 0.520 2.347 1.00 87.62 94 PRO A C 1
ATOM 723 O O . PRO A 1 94 ? 10.556 0.423 3.093 1.00 87.62 94 PRO A O 1
ATOM 726 N N . ALA A 1 95 ? 12.434 -0.460 2.232 1.00 87.12 95 ALA A N 1
ATOM 727 C CA . ALA A 1 95 ? 12.338 -1.702 2.998 1.00 87.12 95 ALA A CA 1
ATOM 728 C C . ALA A 1 95 ? 12.406 -1.438 4.513 1.00 87.12 95 ALA A C 1
ATOM 730 O O . ALA A 1 95 ? 11.600 -1.982 5.274 1.00 87.12 95 ALA A O 1
ATOM 731 N N . GLY A 1 96 ? 13.309 -0.550 4.942 1.00 89.38 96 GLY A N 1
ATOM 732 C CA . GLY A 1 96 ? 13.406 -0.097 6.328 1.00 89.38 96 GLY A CA 1
ATOM 733 C C . GLY A 1 96 ? 12.131 0.598 6.809 1.00 89.38 96 GLY A C 1
ATOM 734 O O . GLY A 1 96 ? 11.624 0.265 7.880 1.00 89.38 96 GLY A O 1
ATOM 735 N N . LEU A 1 97 ? 11.558 1.497 6.001 1.00 92.56 97 LEU A N 1
ATOM 736 C CA . LEU A 1 97 ? 10.301 2.184 6.325 1.00 92.56 97 LEU A CA 1
ATOM 737 C C . LEU A 1 97 ? 9.118 1.215 6.440 1.00 92.56 97 LEU A C 1
ATOM 739 O O . LEU A 1 97 ? 8.344 1.310 7.392 1.00 92.56 97 LEU A O 1
ATOM 743 N N . ILE A 1 98 ? 8.999 0.250 5.524 1.00 91.75 98 ILE A N 1
ATOM 744 C CA . ILE A 1 98 ? 7.960 -0.790 5.584 1.00 91.75 98 ILE A CA 1
ATOM 745 C C . ILE A 1 98 ? 8.126 -1.623 6.856 1.00 91.75 98 ILE A C 1
ATOM 747 O O . ILE A 1 98 ? 7.153 -1.849 7.575 1.00 91.75 98 ILE A O 1
ATOM 751 N N . MET A 1 99 ? 9.350 -2.049 7.178 1.00 92.06 99 MET A N 1
ATOM 752 C CA . MET A 1 99 ? 9.623 -2.806 8.400 1.00 92.06 99 MET A CA 1
ATOM 753 C C . MET A 1 99 ? 9.247 -2.006 9.657 1.00 92.06 99 MET A C 1
ATOM 755 O O . MET A 1 99 ? 8.655 -2.560 10.587 1.00 92.06 99 MET A O 1
ATOM 759 N N . LEU A 1 100 ? 9.538 -0.704 9.677 1.00 92.62 100 LEU A N 1
ATOM 760 C CA . LEU A 1 100 ? 9.219 0.186 10.792 1.00 92.62 100 LEU A CA 1
ATOM 761 C C . LEU A 1 100 ? 7.700 0.381 10.934 1.00 92.62 100 LEU A C 1
ATOM 763 O O . LEU A 1 100 ? 7.166 0.242 12.036 1.00 92.62 100 LEU A O 1
ATOM 767 N N . ALA A 1 101 ? 6.983 0.555 9.821 1.00 91.19 101 ALA A N 1
ATOM 768 C CA . ALA A 1 101 ? 5.521 0.618 9.795 1.00 91.19 101 ALA A CA 1
ATOM 769 C C . ALA A 1 101 ? 4.866 -0.701 10.256 1.00 91.19 101 ALA A C 1
ATOM 771 O O . ALA A 1 101 ? 3.921 -0.702 11.053 1.00 91.19 101 ALA A O 1
ATOM 772 N N . VAL A 1 102 ? 5.387 -1.855 9.824 1.00 90.69 102 VAL A N 1
ATOM 773 C CA . VAL A 1 102 ? 4.910 -3.176 10.274 1.00 90.69 102 VAL A CA 1
ATOM 774 C C . VAL A 1 102 ? 5.160 -3.364 11.772 1.00 90.69 102 VAL A C 1
ATOM 776 O O . VAL A 1 102 ? 4.288 -3.850 12.497 1.00 90.69 102 VAL A O 1
ATOM 779 N N . ARG A 1 103 ? 6.321 -2.933 12.273 1.00 89.50 103 ARG A N 1
ATOM 780 C CA . ARG A 1 103 ? 6.638 -2.997 13.704 1.00 89.50 103 ARG A CA 1
ATOM 781 C C . ARG A 1 103 ? 5.684 -2.131 14.531 1.00 89.50 103 ARG A C 1
ATOM 783 O O . ARG A 1 103 ? 5.165 -2.603 15.542 1.00 89.50 103 ARG A O 1
ATOM 790 N N . GLN A 1 104 ? 5.398 -0.914 14.073 1.00 88.44 104 GLN A N 1
ATOM 791 C CA . GLN A 1 104 ? 4.489 0.012 14.749 1.00 88.44 104 GLN A CA 1
ATOM 792 C C . GLN A 1 104 ? 3.040 -0.504 14.760 1.00 88.44 104 GLN A C 1
ATOM 794 O O . GLN A 1 104 ? 2.364 -0.484 15.791 1.00 88.44 104 GLN A O 1
ATOM 799 N N . THR A 1 105 ? 2.560 -1.048 13.638 1.00 86.62 105 THR A N 1
ATOM 800 C CA . THR A 1 105 ? 1.204 -1.623 13.564 1.00 86.62 105 THR A CA 1
ATOM 801 C C . THR A 1 105 ? 1.047 -2.862 14.444 1.00 86.62 105 THR A C 1
ATOM 803 O O . THR A 1 105 ? -0.012 -3.052 15.049 1.00 86.62 105 THR A O 1
ATOM 806 N N . ARG A 1 106 ? 2.094 -3.687 14.579 1.00 88.75 106 ARG A N 1
ATOM 807 C CA . ARG A 1 106 ? 2.090 -4.839 15.492 1.00 88.75 106 ARG A CA 1
ATOM 808 C C . ARG A 1 106 ? 1.945 -4.405 16.953 1.00 88.75 106 ARG A C 1
ATOM 810 O O . ARG A 1 106 ? 1.087 -4.945 17.648 1.00 88.75 106 ARG A O 1
ATOM 817 N N . GLN A 1 107 ? 2.688 -3.382 17.380 1.00 86.38 107 GLN A N 1
ATOM 818 C CA . GLN A 1 107 ? 2.565 -2.822 18.733 1.00 86.38 107 GLN A CA 1
ATOM 819 C C . GLN A 1 107 ? 1.144 -2.307 19.013 1.00 86.38 107 GLN A C 1
ATOM 821 O O . GLN A 1 107 ? 0.569 -2.593 20.065 1.00 86.38 107 GLN A O 1
ATOM 826 N N . HIS A 1 108 ? 0.517 -1.634 18.042 1.00 82.94 108 HIS A N 1
ATOM 827 C CA . HIS A 1 108 ? -0.866 -1.172 18.187 1.00 82.94 108 HIS A CA 1
ATOM 828 C C . HIS A 1 108 ? -1.882 -2.312 18.328 1.00 82.94 108 HIS A C 1
ATOM 830 O O . HIS A 1 108 ? -2.852 -2.193 19.085 1.00 82.94 108 HIS A O 1
ATOM 836 N N . ARG A 1 109 ? -1.681 -3.425 17.610 1.00 84.38 109 ARG A N 1
ATOM 837 C CA . ARG A 1 109 ? -2.555 -4.605 17.713 1.00 84.38 109 ARG A CA 1
ATOM 838 C C . ARG A 1 109 ? -2.472 -5.245 19.094 1.00 84.38 109 ARG A C 1
ATOM 840 O O . ARG A 1 109 ? -3.508 -5.621 19.640 1.00 84.38 109 ARG A O 1
ATOM 847 N N . GLU A 1 110 ? -1.274 -5.328 19.665 1.00 88.56 110 GLU A N 1
ATOM 848 C CA . GLU A 1 110 ? -1.068 -5.866 21.012 1.00 88.56 110 GLU A CA 1
ATOM 849 C C . GLU A 1 110 ? -1.734 -4.988 22.075 1.00 88.56 110 GLU A C 1
ATOM 851 O O . GLU A 1 110 ? -2.424 -5.510 22.952 1.00 88.56 110 GLU 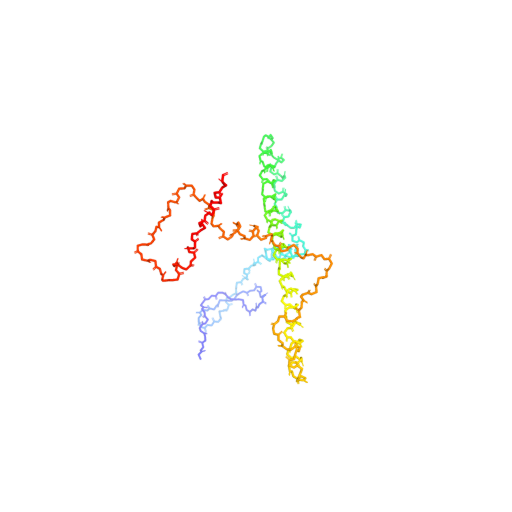A O 1
ATOM 856 N N . TYR A 1 111 ? -1.634 -3.662 21.947 1.00 85.19 111 TYR A N 1
ATOM 857 C CA . TYR A 1 111 ? -2.327 -2.734 22.841 1.00 85.19 111 TYR A CA 1
ATOM 858 C C . TYR A 1 111 ? -3.852 -2.924 22.798 1.00 85.19 111 TYR A C 1
ATOM 860 O O . TYR A 1 111 ? -4.484 -3.141 23.832 1.00 85.19 111 TYR A O 1
ATOM 868 N N . ARG A 1 112 ? -4.453 -2.964 21.598 1.00 85.44 112 ARG A N 1
ATOM 869 C CA . ARG A 1 112 ? -5.902 -3.208 21.442 1.00 85.44 112 ARG A CA 1
ATOM 870 C C . ARG A 1 112 ? -6.331 -4.589 21.940 1.00 85.44 112 ARG A C 1
ATOM 872 O O . ARG A 1 112 ? -7.466 -4.763 22.377 1.00 85.44 112 ARG A O 1
ATOM 879 N N . ALA A 1 113 ? -5.462 -5.594 21.859 1.00 89.25 113 ALA A N 1
ATOM 880 C CA . ALA A 1 113 ? -5.747 -6.911 22.421 1.00 89.25 113 ALA A CA 1
ATOM 881 C C . ALA A 1 113 ? -5.791 -6.881 23.958 1.00 89.25 113 ALA A C 1
ATOM 883 O O . ALA A 1 113 ? -6.643 -7.546 24.543 1.00 89.25 113 ALA A O 1
ATOM 884 N N . ARG A 1 114 ? -4.930 -6.086 24.610 1.00 86.50 114 ARG A N 1
ATOM 885 C CA . ARG A 1 114 ? -4.943 -5.911 26.073 1.00 86.50 114 ARG A CA 1
ATOM 886 C C . ARG A 1 114 ? -6.182 -5.157 26.550 1.00 86.50 114 ARG A C 1
ATOM 888 O O . ARG A 1 114 ? -6.837 -5.631 27.473 1.00 86.50 114 ARG A O 1
ATOM 895 N N . VAL A 1 115 ? -6.541 -4.059 25.882 1.00 86.88 115 VAL A N 1
ATOM 896 C CA . VAL A 1 115 ? -7.744 -3.272 26.216 1.00 86.88 115 VAL A CA 1
ATOM 897 C C . VAL A 1 115 ? -9.001 -4.141 26.145 1.00 86.88 115 VA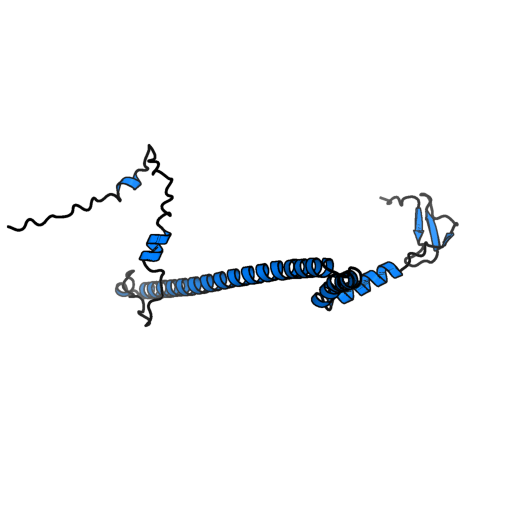L A C 1
ATOM 899 O O . VAL A 1 115 ? -9.753 -4.200 27.110 1.00 86.88 115 VAL A O 1
ATOM 902 N N . ARG A 1 116 ? -9.162 -4.939 25.079 1.00 86.81 116 ARG A N 1
ATOM 903 C CA . ARG A 1 116 ? -10.315 -5.847 24.943 1.00 86.81 116 ARG A CA 1
ATOM 904 C C . ARG A 1 116 ? -10.414 -6.892 26.055 1.00 86.81 116 ARG A C 1
ATOM 906 O O . ARG A 1 116 ? -11.516 -7.241 26.458 1.00 86.81 116 ARG A O 1
ATOM 913 N N . ARG A 1 117 ? -9.285 -7.397 26.568 1.00 87.69 117 ARG A N 1
ATOM 914 C CA . ARG A 1 117 ? -9.289 -8.328 27.714 1.00 87.69 117 ARG A CA 1
ATOM 915 C C . ARG A 1 117 ? -9.721 -7.632 29.002 1.00 87.69 117 ARG A C 1
ATOM 917 O O . ARG A 1 117 ? -10.453 -8.223 29.788 1.00 87.69 117 ARG A O 1
ATOM 924 N N . TYR A 1 118 ? -9.283 -6.392 29.202 1.00 84.38 118 TYR A N 1
ATOM 925 C CA . TYR A 1 118 ? -9.669 -5.595 30.362 1.00 84.38 118 TYR A CA 1
ATOM 926 C C . TYR A 1 118 ? -11.165 -5.250 30.338 1.00 84.38 118 TYR A C 1
ATOM 928 O O . TYR A 1 118 ? -11.862 -5.482 31.323 1.00 84.38 118 TYR A O 1
ATOM 936 N N . GLU A 1 119 ? -11.671 -4.793 29.190 1.00 86.88 119 GLU A N 1
ATOM 937 C CA . GLU A 1 119 ? -13.092 -4.492 28.980 1.00 86.88 119 GLU A CA 1
ATOM 938 C C . GLU A 1 119 ? -13.974 -5.733 29.155 1.00 86.88 119 GLU A C 1
ATOM 940 O O . GLU A 1 119 ? -14.976 -5.672 29.864 1.00 86.88 119 GLU A O 1
ATOM 945 N N . ALA A 1 120 ? -13.576 -6.885 28.600 1.00 89.56 120 ALA A N 1
ATOM 946 C CA . ALA A 1 120 ? -14.301 -8.142 28.795 1.00 89.56 120 ALA A CA 1
ATOM 947 C C . ALA A 1 120 ? -14.380 -8.543 30.280 1.00 89.56 120 ALA A C 1
ATOM 949 O O . ALA A 1 120 ? -15.415 -9.022 30.741 1.00 89.56 120 ALA A O 1
ATOM 950 N N . GLY A 1 121 ? -13.315 -8.301 31.051 1.00 88.12 121 GLY A N 1
ATOM 951 C CA . GLY A 1 121 ? -13.303 -8.548 32.494 1.00 88.12 121 GLY A CA 1
ATOM 952 C C . GLY A 1 121 ? -14.157 -7.568 33.307 1.00 88.12 121 GLY A C 1
ATOM 953 O O . GLY A 1 121 ? -14.597 -7.911 34.405 1.00 88.12 121 GLY A O 1
ATOM 954 N N . LEU A 1 122 ? -14.389 -6.350 32.810 1.00 84.94 122 LEU A N 1
ATOM 955 C CA . LEU A 1 122 ? -15.333 -5.401 33.412 1.00 84.94 122 LEU A CA 1
ATOM 956 C C . LEU A 1 122 ? -16.781 -5.775 33.083 1.00 84.94 122 LEU A C 1
ATOM 958 O O . LEU A 1 122 ? -17.605 -5.826 33.992 1.00 84.94 122 LEU A O 1
ATOM 962 N N . ALA A 1 123 ? -17.073 -6.118 31.826 1.00 87.12 123 ALA A N 1
ATOM 963 C CA . ALA A 1 123 ? -18.400 -6.573 31.411 1.00 87.12 123 ALA A CA 1
ATOM 964 C C . ALA A 1 123 ? -18.835 -7.827 32.190 1.00 87.12 123 ALA A C 1
ATOM 966 O O . ALA A 1 123 ? -19.908 -7.847 32.783 1.00 87.12 123 ALA A O 1
ATOM 967 N N . ALA A 1 124 ? -17.946 -8.818 32.327 1.00 87.56 124 ALA A N 1
ATOM 968 C CA . ALA A 1 124 ? -18.213 -10.020 33.120 1.00 87.56 124 ALA A CA 1
ATOM 969 C C . ALA A 1 124 ? -18.415 -9.750 34.628 1.00 87.56 124 ALA A C 1
ATOM 971 O O . ALA A 1 124 ? -18.937 -10.603 35.349 1.00 87.56 124 ALA A O 1
ATOM 972 N N . ARG A 1 125 ? -17.966 -8.598 35.148 1.00 79.94 125 ARG A N 1
ATOM 973 C CA . ARG A 1 125 ? -18.261 -8.162 36.524 1.00 79.94 125 ARG A CA 1
ATOM 974 C C . ARG A 1 125 ? -19.639 -7.520 36.608 1.00 79.94 125 ARG A C 1
ATOM 976 O O . ARG A 1 125 ? -20.437 -7.963 37.426 1.00 79.94 125 ARG A O 1
ATOM 983 N N . ALA A 1 126 ? -19.929 -6.577 35.715 1.00 85.94 126 ALA A N 1
ATOM 984 C CA . ALA A 1 126 ? -21.232 -5.925 35.638 1.00 85.94 126 ALA A CA 1
ATOM 985 C C . ALA A 1 126 ? -22.372 -6.942 35.449 1.00 85.94 126 ALA A C 1
ATOM 987 O O . ALA A 1 126 ? -23.395 -6.845 36.120 1.00 85.94 126 ALA A O 1
ATOM 988 N N . ASP A 1 127 ? -22.169 -7.971 34.619 1.00 90.12 127 ASP A N 1
ATOM 989 C CA . ASP A 1 127 ? -23.159 -9.036 34.414 1.00 90.12 127 ASP A CA 1
ATOM 990 C C . ASP A 1 127 ? -23.405 -9.865 35.685 1.00 90.12 127 ASP A C 1
ATOM 992 O O . ASP A 1 127 ? -24.546 -10.227 35.975 1.00 90.12 127 ASP A O 1
ATOM 996 N N . ARG A 1 128 ? -22.358 -10.155 36.472 1.00 83.94 128 ARG A N 1
ATOM 997 C CA . ARG A 1 128 ? -22.489 -10.893 37.741 1.00 83.94 128 ARG A CA 1
ATOM 998 C C . ARG A 1 128 ? -23.227 -10.077 38.796 1.00 83.94 128 ARG A C 1
ATOM 1000 O O . ARG A 1 128 ? -24.110 -10.617 39.458 1.00 83.94 128 ARG A O 1
ATOM 1007 N N . GLU A 1 129 ? -22.903 -8.792 38.918 1.00 84.31 129 GLU A N 1
ATOM 1008 C CA . GLU A 1 129 ? -23.605 -7.864 39.813 1.00 84.31 129 GLU A CA 1
ATOM 1009 C C . GLU A 1 129 ? -25.076 -7.715 39.400 1.00 84.31 129 GLU A C 1
ATOM 1011 O O . GLU A 1 129 ? -25.975 -7.827 40.235 1.00 84.31 129 GLU A O 1
ATOM 1016 N N . HIS A 1 130 ? -25.345 -7.569 38.098 1.00 84.06 130 HIS A N 1
ATOM 1017 C CA . HIS A 1 130 ? -26.705 -7.488 37.571 1.00 84.06 130 HIS A CA 1
ATOM 1018 C C . HIS A 1 130 ? -27.507 -8.767 37.851 1.00 84.06 130 HIS A C 1
ATOM 1020 O O . HIS A 1 130 ? -28.653 -8.699 38.293 1.00 84.06 130 HIS A O 1
ATOM 1026 N N . GLN A 1 131 ? -26.904 -9.945 37.663 1.00 87.19 131 GLN A N 1
ATOM 1027 C CA . GLN A 1 131 ? -27.552 -11.217 37.992 1.00 87.19 131 GLN A CA 1
ATOM 1028 C C . GLN A 1 131 ? -27.817 -11.389 39.493 1.00 87.19 131 GLN A C 1
ATOM 1030 O O . GLN A 1 131 ? -28.862 -11.935 39.853 1.00 87.19 131 GLN A O 1
ATOM 1035 N N . ALA A 1 132 ? -26.909 -10.939 40.366 1.00 81.81 132 ALA A N 1
ATOM 1036 C CA . ALA A 1 132 ? -27.123 -10.957 41.815 1.00 81.81 132 ALA A CA 1
ATOM 1037 C C . ALA A 1 132 ? -28.304 -10.056 42.210 1.00 81.81 132 ALA A C 1
ATOM 1039 O O . ALA A 1 132 ? -29.193 -10.483 42.951 1.00 81.81 132 ALA A O 1
ATOM 1040 N N . MET A 1 133 ? -28.384 -8.865 41.606 1.00 82.31 133 MET A N 1
ATOM 1041 C CA . MET A 1 133 ? -29.492 -7.930 41.803 1.00 82.31 133 MET A CA 1
ATOM 1042 C C . MET A 1 133 ? -30.838 -8.530 41.367 1.00 82.31 133 MET A C 1
ATOM 1044 O O . MET A 1 133 ? -31.820 -8.444 42.103 1.00 82.31 133 MET A O 1
ATOM 1048 N N . LEU A 1 134 ? -30.882 -9.205 40.212 1.00 87.50 134 LEU A N 1
ATOM 1049 C CA . LEU A 1 134 ? -32.087 -9.896 39.727 1.00 87.50 134 LEU A CA 1
ATOM 1050 C C . LEU A 1 134 ? -32.522 -11.062 40.628 1.00 87.50 134 LEU A C 1
ATOM 1052 O O . LEU A 1 134 ? -33.698 -11.422 40.636 1.00 87.50 134 LEU A O 1
ATOM 1056 N N . ARG A 1 135 ? -31.597 -11.652 41.393 1.00 89.62 135 ARG A N 1
ATOM 1057 C CA . ARG A 1 135 ? -31.884 -12.742 42.337 1.00 89.62 135 ARG A CA 1
ATOM 1058 C C . ARG A 1 135 ? -32.433 -12.241 43.683 1.00 89.62 135 ARG A C 1
ATOM 1060 O O . ARG A 1 135 ? -32.812 -13.061 44.512 1.00 89.62 135 ARG A O 1
ATOM 1067 N N . GLY A 1 136 ? -32.500 -10.923 43.895 1.00 87.44 136 GLY A N 1
ATOM 1068 C CA . GLY A 1 136 ? -32.906 -10.324 45.171 1.00 87.44 136 GLY A CA 1
ATOM 1069 C C . GLY A 1 136 ? -31.829 -10.404 46.255 1.00 87.44 136 GLY A C 1
ATOM 1070 O O . GLY A 1 136 ? -32.118 -10.150 47.422 1.00 87.44 136 GLY A O 1
ATOM 1071 N N . ASP A 1 137 ? -30.596 -10.748 45.875 1.00 82.19 137 ASP A N 1
ATOM 1072 C CA . ASP A 1 137 ? -29.446 -10.824 46.772 1.00 82.19 137 ASP A CA 1
ATOM 1073 C C . ASP A 1 137 ? -28.814 -9.428 46.894 1.00 82.19 137 ASP A C 1
ATOM 1075 O O . ASP A 1 137 ? -27.859 -9.071 46.199 1.00 82.19 137 ASP A O 1
ATOM 1079 N N . LEU A 1 138 ? -29.449 -8.586 47.715 1.00 71.62 138 LEU A N 1
ATOM 1080 C CA . LEU A 1 138 ? -29.080 -7.178 47.900 1.00 71.62 138 LEU A CA 1
ATOM 1081 C C . LEU A 1 138 ? -27.699 -7.014 48.556 1.00 71.62 138 LEU A C 1
ATOM 1083 O O . LEU A 1 138 ? -27.033 -6.012 48.300 1.00 71.62 138 LEU A O 1
ATOM 1087 N N . ASP A 1 139 ? -27.244 -8.007 49.324 1.00 68.19 139 ASP A N 1
ATOM 1088 C CA . ASP A 1 139 ? -25.929 -7.995 49.975 1.00 68.19 139 ASP A CA 1
ATOM 1089 C C . ASP A 1 139 ? -24.788 -8.293 48.982 1.00 68.19 139 ASP A C 1
ATOM 1091 O O . ASP A 1 139 ? -23.671 -7.801 49.150 1.00 68.19 139 ASP A O 1
ATOM 1095 N N . ALA A 1 140 ? -25.066 -9.028 47.897 1.00 60.38 140 ALA A N 1
ATOM 1096 C CA . ALA A 1 140 ? -24.109 -9.298 46.818 1.00 60.38 140 ALA A CA 1
ATOM 1097 C C . ALA A 1 140 ? -24.070 -8.210 45.720 1.00 60.38 140 ALA A C 1
ATOM 1099 O O . ALA A 1 140 ? -23.161 -8.208 44.888 1.00 60.38 140 ALA A O 1
ATOM 1100 N N . GLY A 1 141 ? -25.045 -7.291 45.698 1.00 54.38 141 GLY A N 1
ATOM 1101 C CA . GLY A 1 141 ? -25.218 -6.263 44.660 1.00 54.38 141 GLY A CA 1
ATOM 1102 C C . GLY A 1 141 ? -24.564 -4.904 44.943 1.00 54.38 141 GLY A C 1
ATOM 1103 O O . GLY A 1 141 ? -24.750 -3.967 44.166 1.00 54.38 141 GLY A O 1
ATOM 1104 N N . VAL A 1 142 ? -23.825 -4.754 46.047 1.00 61.09 142 VAL A N 1
ATOM 1105 C CA . VAL A 1 142 ? -23.175 -3.481 46.392 1.00 61.09 142 VAL A CA 1
ATOM 1106 C C . VAL A 1 142 ? -21.877 -3.319 45.597 1.00 61.09 142 VAL A C 1
ATOM 1108 O O . VAL A 1 142 ? -20.918 -4.075 45.775 1.00 61.09 142 VAL A O 1
ATOM 1111 N N . PHE A 1 143 ? -21.845 -2.294 44.739 1.00 53.84 143 PHE A N 1
ATOM 1112 C CA . PHE A 1 143 ? -20.665 -1.869 43.985 1.00 53.84 143 PHE A CA 1
ATOM 1113 C C . PHE A 1 143 ? -19.427 -1.807 44.896 1.00 53.84 143 PHE A C 1
ATOM 1115 O O . PHE A 1 143 ? -19.351 -0.977 45.801 1.00 53.84 143 PHE A O 1
ATOM 1122 N N . GLY A 1 144 ? -18.454 -2.689 44.650 1.00 56.78 144 GLY A N 1
ATOM 1123 C CA . GLY A 1 144 ? -17.181 -2.738 45.384 1.00 56.78 144 GLY A CA 1
ATOM 1124 C C . GLY A 1 144 ? -16.952 -3.974 46.261 1.00 56.78 144 GLY A C 1
ATOM 1125 O O . GLY A 1 144 ? -15.835 -4.147 46.746 1.00 56.78 144 GLY A O 1
ATOM 1126 N N . ALA A 1 145 ? -17.943 -4.857 46.433 1.00 54.66 145 ALA A N 1
ATOM 1127 C CA . ALA A 1 145 ? -17.782 -6.079 47.235 1.00 54.66 145 ALA A CA 1
ATOM 1128 C C . ALA A 1 145 ? -17.013 -7.207 46.512 1.00 54.66 145 ALA A C 1
ATOM 1130 O O . ALA A 1 145 ? -16.379 -8.042 47.159 1.00 54.66 145 ALA A O 1
ATOM 1131 N N . PHE A 1 146 ? -16.992 -7.221 45.174 1.00 54.22 146 PHE A N 1
ATOM 1132 C CA . PHE A 1 146 ? -16.132 -8.132 44.416 1.00 54.22 146 PHE A CA 1
ATOM 1133 C C . PHE A 1 146 ? -14.695 -7.598 44.382 1.00 54.22 146 PHE A C 1
ATOM 1135 O O . PHE A 1 146 ? -14.319 -6.819 43.501 1.00 54.22 146 PHE A O 1
ATOM 1142 N N . GLN A 1 147 ? -13.874 -8.042 45.339 1.00 54.91 147 GLN A N 1
ATOM 1143 C CA . GLN A 1 147 ? -12.421 -7.875 45.270 1.00 54.91 147 GLN A CA 1
ATOM 1144 C C . GLN A 1 147 ? -11.913 -8.406 43.917 1.00 54.91 147 GLN A C 1
ATOM 1146 O O . GLN A 1 147 ? -12.320 -9.494 43.500 1.00 54.91 147 GLN A O 1
ATOM 1151 N N . PRO A 1 148 ? -11.057 -7.657 43.193 1.00 53.78 148 PRO A N 1
ATOM 1152 C CA . PRO A 1 148 ? -10.468 -8.165 41.963 1.00 53.78 148 PRO A CA 1
ATOM 1153 C C . PRO A 1 148 ? -9.737 -9.474 42.270 1.00 53.78 148 PRO A C 1
ATOM 1155 O O . PRO A 1 148 ? -9.011 -9.550 43.261 1.00 53.78 148 PRO A O 1
ATOM 1158 N N . GLU A 1 149 ? -9.924 -10.497 41.430 1.00 51.88 149 GLU A N 1
ATOM 1159 C CA . GLU A 1 149 ? -9.116 -11.712 41.512 1.00 51.88 149 GLU A CA 1
ATOM 1160 C C . GLU A 1 149 ? -7.642 -11.299 41.453 1.00 51.88 149 GLU A C 1
ATOM 1162 O O . GLU A 1 149 ? -7.151 -10.817 40.430 1.00 51.88 149 GLU A O 1
ATOM 1167 N N . LEU A 1 150 ? -6.937 -11.472 42.573 1.00 51.06 150 LEU A N 1
ATOM 1168 C CA . LEU A 1 150 ? -5.481 -11.454 42.654 1.00 51.06 150 LEU A CA 1
ATOM 1169 C C . LEU A 1 150 ? -4.971 -12.701 41.924 1.00 51.06 150 LEU A C 1
ATOM 1171 O O . LEU A 1 150 ? -4.464 -13.643 42.528 1.00 51.06 150 LEU A O 1
ATOM 1175 N N . SER A 1 151 ? -5.153 -12.748 40.608 1.00 52.06 151 SER A N 1
ATOM 1176 C CA . SER A 1 151 ? -4.639 -13.810 39.758 1.00 52.06 151 SER A CA 1
ATOM 1177 C C . SER A 1 151 ? -3.121 -13.653 39.635 1.00 52.06 151 SER A C 1
ATOM 1179 O O . SER A 1 151 ? -2.647 -13.143 38.627 1.00 52.06 151 SER A O 1
ATOM 1181 N N . GLY A 1 152 ? -2.381 -14.021 40.689 1.00 49.91 152 GLY A N 1
ATOM 1182 C CA . GLY A 1 152 ? -0.975 -14.464 40.729 1.00 49.91 152 GLY A CA 1
ATOM 1183 C C . GLY A 1 152 ? 0.136 -13.576 40.154 1.00 49.91 152 GLY A C 1
ATOM 1184 O O . GLY A 1 152 ? 1.307 -13.874 40.357 1.00 49.91 152 GLY A O 1
ATOM 1185 N N . GLN A 1 153 ? -0.182 -12.500 39.452 1.00 52.28 153 GLN A N 1
ATOM 1186 C CA . GLN A 1 153 ? 0.779 -11.628 38.809 1.00 52.28 153 GLN A CA 1
ATOM 1187 C C . GLN A 1 153 ? 0.097 -10.272 38.652 1.00 52.28 153 GLN A C 1
ATOM 1189 O O . GLN A 1 153 ? -0.904 -10.194 37.933 1.00 52.28 153 GLN A O 1
ATOM 1194 N N . PRO A 1 154 ? 0.574 -9.205 39.318 1.00 50.56 154 PRO A N 1
ATOM 1195 C CA . PRO A 1 154 ? 0.041 -7.885 39.045 1.00 50.56 154 PRO A CA 1
ATOM 1196 C C . PRO A 1 154 ? 0.189 -7.656 37.536 1.00 50.56 154 PRO A C 1
ATOM 1198 O O . PRO A 1 154 ? 1.294 -7.840 37.004 1.00 50.56 154 PRO A O 1
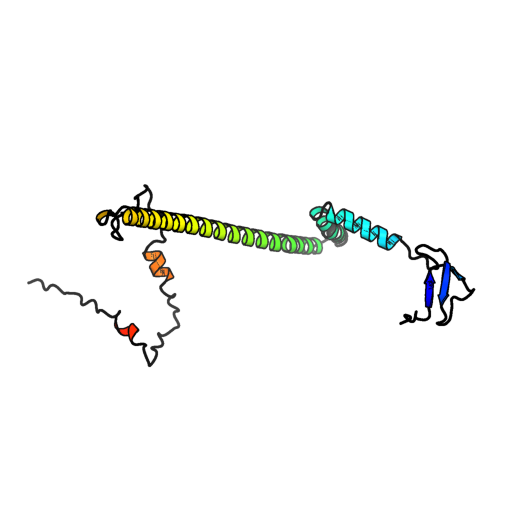ATOM 1201 N N . PRO A 1 155 ? -0.885 -7.306 36.799 1.00 52.59 155 PRO A N 1
ATOM 1202 C CA . PRO A 1 155 ? -0.676 -6.704 35.499 1.00 52.59 155 PRO A CA 1
ATOM 1203 C C . PRO A 1 155 ? 0.299 -5.559 35.758 1.00 52.59 155 PRO A C 1
ATOM 1205 O O . PRO A 1 155 ? 0.060 -4.764 36.667 1.00 52.59 155 PRO A O 1
ATOM 1208 N N . GLN A 1 156 ? 1.421 -5.522 35.033 1.00 55.72 156 GLN A N 1
ATOM 1209 C CA . GLN A 1 156 ? 2.264 -4.331 34.943 1.00 55.72 156 GLN A CA 1
ATOM 1210 C C . GLN A 1 156 ? 1.390 -3.228 34.336 1.00 55.72 156 GLN A C 1
ATOM 1212 O O . GLN A 1 156 ? 1.419 -2.952 33.136 1.00 55.72 156 GLN A O 1
ATOM 1217 N N . LEU A 1 157 ? 0.508 -2.679 35.162 1.00 57.75 157 LEU A N 1
ATOM 1218 C CA . LEU A 1 157 ? -0.028 -1.354 35.014 1.00 57.75 157 LEU A CA 1
ATOM 1219 C C . LEU A 1 157 ? 1.209 -0.455 34.946 1.00 57.75 157 LEU A C 1
ATOM 1221 O O . LEU A 1 157 ? 2.159 -0.707 35.696 1.00 57.75 157 LEU A O 1
ATOM 1225 N N . PRO A 1 158 ? 1.247 0.519 34.020 1.00 57.03 158 PRO A N 1
ATOM 1226 C CA . PRO A 1 158 ? 2.276 1.544 34.046 1.00 57.03 158 PRO A CA 1
ATOM 1227 C C . PRO A 1 158 ? 2.395 2.015 35.486 1.00 57.03 158 PRO A C 1
ATOM 1229 O O . PRO A 1 158 ? 1.368 2.297 36.111 1.00 57.03 158 PRO A O 1
ATOM 1232 N N . ASP A 1 159 ? 3.616 1.976 36.012 1.00 66.00 159 ASP A N 1
ATOM 1233 C CA . ASP A 1 159 ? 3.897 2.342 37.392 1.00 66.00 159 ASP A CA 1
ATOM 1234 C C . ASP A 1 159 ? 3.138 3.634 37.720 1.00 66.00 159 ASP A C 1
ATOM 1236 O O . ASP A 1 159 ? 3.024 4.517 36.860 1.00 66.00 159 ASP A O 1
ATOM 1240 N N . ALA A 1 160 ? 2.570 3.758 38.917 1.00 63.09 160 ALA A N 1
ATOM 1241 C CA . ALA A 1 160 ? 1.847 4.977 39.280 1.00 63.09 160 ALA A CA 1
ATOM 1242 C C . ALA A 1 160 ? 2.753 6.210 39.086 1.00 63.09 160 ALA A C 1
ATOM 1244 O O . ALA A 1 160 ? 2.279 7.282 38.703 1.00 63.09 160 ALA A O 1
ATOM 1245 N N . GLU A 1 161 ? 4.070 6.025 39.233 1.00 57.59 161 GLU A N 1
ATOM 1246 C CA . GLU A 1 161 ? 5.087 6.999 38.843 1.00 57.59 161 GLU A CA 1
ATOM 1247 C C . GLU A 1 161 ? 5.176 7.252 37.336 1.00 57.59 161 GLU A C 1
ATOM 1249 O O . GLU A 1 161 ? 5.234 8.410 36.940 1.00 57.59 161 GLU A O 1
ATOM 1254 N N . GLN A 1 162 ? 5.132 6.230 36.480 1.00 65.25 162 GLN A N 1
ATOM 1255 C CA . GLN A 1 162 ? 5.091 6.412 35.024 1.00 65.25 162 GLN A CA 1
ATOM 1256 C C . GLN A 1 162 ? 3.826 7.138 34.570 1.00 65.25 162 GLN A C 1
ATOM 1258 O O . GLN A 1 162 ? 3.907 8.033 33.728 1.00 65.25 162 GLN A O 1
ATOM 1263 N N . MET A 1 163 ? 2.660 6.801 35.133 1.00 68.56 163 MET A N 1
ATOM 1264 C CA . MET A 1 163 ? 1.427 7.535 34.838 1.00 68.56 163 MET A CA 1
ATOM 1265 C C . MET A 1 163 ? 1.550 8.992 35.284 1.00 68.56 163 MET A C 1
ATOM 1267 O O . MET A 1 163 ? 1.229 9.892 34.508 1.00 68.56 163 MET A O 1
ATOM 1271 N N . ARG A 1 164 ? 2.099 9.237 36.481 1.00 65.69 164 ARG A N 1
ATOM 1272 C CA . ARG A 1 164 ? 2.357 10.588 36.991 1.00 65.69 164 ARG A CA 1
ATOM 1273 C C . ARG A 1 164 ? 3.332 11.355 36.094 1.00 65.69 164 ARG A C 1
ATOM 1275 O O . ARG A 1 164 ? 3.034 12.483 35.732 1.00 65.69 164 ARG A O 1
ATOM 1282 N N . GLN A 1 165 ? 4.438 10.748 35.677 1.00 63.91 165 GLN A N 1
ATOM 1283 C CA . GLN A 1 165 ? 5.432 11.373 34.797 1.00 63.91 165 GLN A CA 1
ATOM 1284 C C . GLN A 1 165 ? 4.889 11.639 33.388 1.00 63.91 165 GLN A C 1
ATOM 1286 O O . GLN A 1 165 ? 5.249 12.639 32.786 1.00 63.91 165 GLN A O 1
ATOM 1291 N N . SER A 1 166 ? 4.005 10.783 32.866 1.00 67.56 166 SER A N 1
ATOM 1292 C CA . SER A 1 166 ? 3.367 10.997 31.557 1.00 67.56 166 SER A CA 1
ATOM 1293 C C . SER A 1 166 ? 2.241 12.040 31.579 1.00 67.56 166 SER A C 1
ATOM 1295 O O . SER A 1 166 ? 1.960 12.656 30.554 1.00 67.56 166 SER A O 1
ATOM 1297 N N . ALA A 1 167 ? 1.589 12.231 32.732 1.00 67.12 167 ALA A N 1
ATOM 1298 C CA . ALA A 1 167 ? 0.544 13.235 32.925 1.00 67.12 167 ALA A CA 1
ATOM 1299 C C . ALA A 1 167 ? 1.113 14.624 33.259 1.00 67.12 167 ALA A C 1
ATOM 1301 O O . ALA A 1 167 ? 0.457 15.634 33.004 1.00 67.12 167 ALA A O 1
ATOM 1302 N N . TRP A 1 168 ? 2.321 14.681 33.824 1.00 58.50 168 TRP A N 1
ATOM 1303 C CA . TRP A 1 168 ? 3.053 15.926 34.013 1.00 58.50 168 TRP A CA 1
ATOM 1304 C C . TRP A 1 168 ? 3.689 16.352 32.686 1.00 58.50 168 TRP A C 1
ATOM 1306 O O . TRP A 1 168 ? 4.444 15.604 32.071 1.00 58.50 168 TRP A O 1
ATOM 1316 N N . GLN A 1 169 ? 3.335 17.552 32.217 1.00 56.56 169 GLN A N 1
ATOM 1317 C CA . GLN A 1 169 ? 3.973 18.176 31.058 1.00 56.56 169 GLN A CA 1
ATOM 1318 C C . GLN A 1 169 ? 5.495 18.201 31.257 1.00 56.56 169 GLN A C 1
ATOM 1320 O O . GLN A 1 169 ? 5.941 18.453 32.376 1.00 56.56 169 GLN A O 1
ATOM 1325 N N . PRO A 1 170 ? 6.297 17.950 30.205 1.00 53.25 170 PRO A N 1
ATOM 1326 C CA . PRO A 1 170 ? 7.736 18.127 30.303 1.00 53.25 170 PRO A CA 1
ATOM 1327 C C . PRO A 1 170 ? 8.020 19.574 30.705 1.00 53.25 170 PRO A C 1
ATOM 1329 O O . PRO A 1 170 ? 7.482 20.492 30.083 1.00 53.25 170 PRO A O 1
ATOM 1332 N N . ASP A 1 171 ? 8.850 19.761 31.732 1.00 53.78 171 ASP A N 1
ATOM 1333 C CA . ASP A 1 171 ? 9.381 21.066 32.116 1.00 53.78 171 ASP A CA 1
ATOM 1334 C C . ASP A 1 171 ? 10.155 21.630 30.916 1.00 53.78 171 ASP A C 1
ATOM 1336 O O . ASP A 1 171 ? 11.322 21.309 30.683 1.00 53.78 171 ASP A O 1
ATOM 1340 N N . LEU A 1 172 ? 9.472 22.414 30.083 1.00 59.75 172 LEU A N 1
ATOM 1341 C CA . LEU A 1 172 ? 10.093 23.185 29.020 1.00 59.75 172 LEU A CA 1
ATOM 1342 C C . LEU A 1 172 ? 10.902 24.284 29.722 1.00 59.75 172 LEU A C 1
ATOM 1344 O O . LEU A 1 172 ? 10.290 25.143 30.360 1.00 59.75 172 LEU A O 1
ATOM 1348 N N . PRO A 1 173 ? 12.245 24.287 29.625 1.00 59.41 173 PRO A N 1
ATOM 1349 C CA . PRO A 1 173 ? 13.101 25.194 30.396 1.00 59.41 173 PRO A CA 1
ATOM 1350 C C . PRO A 1 173 ? 12.840 26.682 30.108 1.00 59.41 173 PRO A C 1
ATOM 1352 O O . PRO A 1 173 ? 13.247 27.531 30.895 1.00 59.41 173 PRO A O 1
ATOM 1355 N N . ASP A 1 174 ? 12.104 26.986 29.034 1.00 57.06 174 ASP A N 1
ATOM 1356 C CA . ASP A 1 174 ? 11.820 28.344 28.568 1.00 57.06 174 ASP A CA 1
ATOM 1357 C C . ASP A 1 174 ? 10.346 28.775 28.710 1.00 57.06 174 ASP A C 1
ATOM 1359 O O . ASP A 1 174 ? 9.988 29.877 28.290 1.00 57.06 174 ASP A O 1
ATOM 1363 N N . GLN A 1 175 ? 9.460 27.954 29.291 1.00 51.34 175 GLN A N 1
ATOM 1364 C CA . GLN A 1 175 ? 8.066 28.359 29.522 1.00 51.34 175 GLN A CA 1
ATOM 1365 C C . GLN A 1 175 ? 7.849 28.778 30.975 1.00 51.34 175 GLN A C 1
ATOM 1367 O O . GLN A 1 175 ? 7.538 27.973 31.850 1.00 51.34 175 GLN A O 1
ATOM 1372 N N . GLN A 1 176 ? 7.968 30.085 31.222 1.00 57.53 176 GLN A N 1
ATOM 1373 C CA . GLN A 1 176 ? 7.409 30.699 32.424 1.00 57.53 176 GLN A CA 1
ATOM 1374 C C . GLN A 1 176 ? 5.915 30.346 32.522 1.00 57.53 176 GLN A C 1
ATOM 1376 O O . GLN A 1 176 ? 5.198 30.504 31.530 1.00 57.53 176 GLN A O 1
ATOM 1381 N N . PRO A 1 177 ? 5.422 29.886 33.687 1.00 53.81 177 PRO A N 1
ATOM 1382 C CA . PRO A 1 177 ? 4.011 29.581 33.869 1.00 53.81 177 PRO A CA 1
ATOM 1383 C C . PRO A 1 177 ? 3.198 30.865 33.678 1.00 53.81 177 PRO A C 1
ATOM 1385 O O . PRO A 1 177 ? 3.141 31.722 34.560 1.00 53.81 177 PRO A O 1
ATOM 1388 N N . VAL A 1 178 ? 2.584 31.014 32.502 1.00 52.69 178 VAL A N 1
ATOM 1389 C CA . VAL A 1 178 ? 1.659 32.108 32.210 1.00 52.69 178 VAL A CA 1
ATOM 1390 C C . VAL A 1 178 ? 0.427 31.880 33.073 1.00 52.69 178 VAL A C 1
ATOM 1392 O O . VAL A 1 178 ? -0.422 31.043 32.766 1.00 52.69 178 VAL A O 1
ATOM 1395 N N . ARG A 1 179 ? 0.354 32.596 34.198 1.00 51.53 179 ARG A N 1
ATOM 1396 C CA . ARG A 1 179 ? -0.849 32.675 35.025 1.00 51.53 179 ARG A CA 1
ATOM 1397 C C . ARG A 1 179 ? -1.956 33.282 34.152 1.00 51.53 179 ARG A C 1
ATOM 1399 O O . ARG A 1 179 ? -1.793 34.416 33.711 1.00 51.53 179 ARG A O 1
ATOM 1406 N N . PRO A 1 180 ? -3.067 32.577 33.889 1.00 54.41 180 PRO A N 1
ATOM 1407 C CA . PRO A 1 180 ? -4.221 33.209 33.268 1.00 54.41 180 PRO A CA 1
ATOM 1408 C C . PRO A 1 180 ? -4.770 34.247 34.253 1.00 54.41 180 PRO A C 1
ATOM 1410 O O . PRO A 1 180 ? -5.029 33.905 35.407 1.00 54.41 180 PRO A O 1
ATOM 1413 N N . ASP A 1 181 ? -4.981 35.489 33.815 1.00 62.34 181 ASP A N 1
ATOM 1414 C CA . ASP A 1 181 ? -5.531 36.570 34.657 1.00 62.34 181 ASP A CA 1
ATOM 1415 C C . ASP A 1 181 ? -6.967 36.296 35.148 1.00 62.34 181 ASP A C 1
ATOM 1417 O O . ASP A 1 181 ? -7.506 37.031 35.973 1.00 62.34 181 ASP A O 1
ATOM 1421 N N . ASN A 1 182 ? -7.591 35.213 34.675 1.00 62.31 182 ASN A N 1
ATOM 1422 C CA . ASN A 1 182 ? -8.921 34.783 35.080 1.00 62.31 182 ASN A CA 1
ATOM 1423 C C . ASN A 1 182 ? -8.972 33.252 35.265 1.00 62.31 182 ASN A C 1
ATOM 1425 O O . ASN A 1 182 ? -9.281 32.526 34.314 1.00 62.31 182 ASN A O 1
ATOM 1429 N N . PRO A 1 183 ? -8.617 32.718 36.450 1.00 57.41 183 PRO A N 1
ATOM 1430 C CA . PRO A 1 183 ? -8.702 31.287 36.701 1.00 57.41 183 PRO A CA 1
ATOM 1431 C C . PRO A 1 183 ? -10.168 30.842 36.758 1.00 57.41 183 PRO A C 1
ATOM 1433 O O . PRO A 1 183 ? -10.991 31.428 37.459 1.00 57.41 183 PRO A O 1
ATOM 1436 N N . ALA A 1 184 ? -10.493 29.761 36.048 1.00 53.19 184 ALA A N 1
ATOM 1437 C CA . ALA A 1 184 ? -11.791 29.115 36.182 1.00 53.19 184 ALA A CA 1
ATOM 1438 C C . ALA A 1 184 ? -11.992 28.615 37.635 1.00 53.19 184 ALA A C 1
ATOM 1440 O O . ALA A 1 184 ? -11.037 28.137 38.254 1.00 53.19 184 ALA A O 1
ATOM 1441 N N . PRO A 1 185 ? -13.216 28.679 38.194 1.00 56.09 185 PRO A N 1
ATOM 1442 C CA . PRO A 1 185 ? -13.469 28.493 39.630 1.00 56.09 185 PRO A CA 1
ATOM 1443 C C . PRO A 1 185 ? -13.063 27.122 40.202 1.00 56.09 185 PRO A C 1
ATOM 1445 O O . PRO A 1 185 ? -12.875 26.985 41.407 1.00 56.09 185 PRO A O 1
ATOM 1448 N N . TRP A 1 186 ? -12.871 26.104 39.362 1.00 58.56 186 TRP A N 1
ATOM 1449 C CA . TRP A 1 186 ? -12.446 24.764 39.781 1.00 58.56 186 TRP A CA 1
ATOM 1450 C C . TRP A 1 186 ? -10.927 24.623 40.009 1.00 58.56 186 TRP A C 1
ATOM 1452 O O . TRP A 1 186 ? -10.493 23.617 40.565 1.00 58.56 186 TRP A O 1
ATOM 1462 N N . HIS A 1 187 ? -10.111 25.629 39.669 1.00 51.06 187 HIS A N 1
ATOM 1463 C CA . HIS A 1 187 ? -8.659 25.605 39.910 1.00 51.06 187 HIS A CA 1
ATOM 1464 C C . HIS A 1 187 ? -8.235 25.923 41.357 1.00 51.06 187 HIS A C 1
ATOM 1466 O O . HIS A 1 187 ? -7.062 25.770 41.693 1.00 51.06 187 HIS A O 1
ATOM 1472 N N . VAL A 1 188 ? -9.156 26.341 42.231 1.00 55.19 188 VAL A N 1
ATOM 1473 C CA . VAL A 1 188 ? -8.829 26.732 43.619 1.00 55.19 188 VAL A CA 1
ATOM 1474 C C . VAL A 1 188 ? -8.723 25.522 44.564 1.00 55.19 188 VAL A C 1
ATOM 1476 O O . VAL A 1 188 ? -8.089 25.602 45.610 1.00 55.19 188 VAL A O 1
ATOM 1479 N N . VAL A 1 189 ? -9.289 24.366 44.202 1.00 53.78 189 VAL A N 1
ATOM 1480 C CA . VAL A 1 189 ? -9.503 23.258 45.157 1.00 53.78 189 VAL A CA 1
ATOM 1481 C C . VAL A 1 189 ? -8.270 22.359 45.362 1.00 53.78 189 VAL A C 1
ATOM 1483 O O . VAL A 1 189 ? -8.200 21.631 46.348 1.00 53.78 189 VAL A O 1
ATOM 1486 N N . THR A 1 190 ? -7.254 22.415 44.497 1.00 52.69 190 THR A N 1
ATOM 1487 C CA . THR A 1 190 ? -6.083 21.517 44.600 1.00 52.69 190 THR A CA 1
ATOM 1488 C C . THR A 1 190 ? -4.887 22.096 45.356 1.00 52.69 190 THR A C 1
ATOM 1490 O O . THR A 1 190 ? -3.895 21.394 45.544 1.00 52.69 190 THR A O 1
ATOM 1493 N N . GLN A 1 191 ? -4.960 23.332 45.854 1.00 45.50 191 GLN A N 1
ATOM 1494 C CA . GLN A 1 191 ? -3.874 23.939 46.630 1.00 45.50 191 GLN A CA 1
ATOM 1495 C C . GLN A 1 191 ? -4.088 23.751 48.137 1.00 45.50 191 GLN A C 1
ATOM 1497 O O . GLN A 1 191 ? -4.395 24.695 48.859 1.00 45.50 191 GLN A O 1
ATOM 1502 N N . TRP A 1 192 ? -3.902 22.527 48.635 1.00 40.12 192 TRP A N 1
ATOM 1503 C CA . TRP A 1 192 ? -3.671 22.321 50.067 1.00 40.12 192 TRP A CA 1
ATOM 1504 C C . TRP A 1 192 ? -2.185 22.554 50.371 1.00 40.12 192 TRP A C 1
ATOM 1506 O O . TRP A 1 192 ? -1.342 21.839 49.826 1.00 40.12 192 TRP A O 1
ATOM 1516 N N . PRO A 1 193 ? -1.817 23.520 51.230 1.00 47.19 193 PRO A N 1
ATOM 1517 C CA . PRO A 1 193 ? -0.438 23.669 51.659 1.00 47.19 193 PRO A CA 1
ATOM 1518 C C . PRO A 1 193 ? -0.088 22.534 52.625 1.00 47.19 193 PRO A C 1
ATOM 1520 O O . PRO A 1 193 ? -0.657 22.422 53.712 1.00 47.19 193 PRO A O 1
ATOM 1523 N N . THR A 1 194 ? 0.892 21.709 52.263 1.00 52.56 194 THR A N 1
ATOM 1524 C CA . THR A 1 194 ? 1.604 20.847 53.211 1.00 52.56 194 THR A CA 1
ATOM 1525 C C . THR A 1 194 ? 2.354 21.731 54.208 1.00 52.56 194 THR A C 1
ATOM 1527 O O . THR A 1 194 ? 3.522 22.062 54.006 1.00 52.56 194 THR A O 1
ATOM 1530 N N . ARG A 1 195 ? 1.688 22.151 55.292 1.00 44.16 195 ARG A N 1
ATOM 1531 C CA . ARG A 1 195 ? 2.378 22.649 56.487 1.00 44.16 195 ARG A CA 1
ATOM 1532 C C . ARG A 1 195 ? 3.160 21.480 57.075 1.00 44.16 195 ARG A C 1
ATOM 1534 O O . ARG A 1 195 ? 2.576 20.546 57.616 1.00 44.16 195 ARG A O 1
ATOM 1541 N N . GLN A 1 196 ? 4.480 21.530 56.945 1.00 48.09 196 GLN A N 1
ATOM 1542 C CA . GLN A 1 196 ? 5.379 20.659 57.687 1.00 48.09 196 GLN A CA 1
ATOM 1543 C C . GLN A 1 196 ? 5.209 20.966 59.180 1.00 48.09 196 GLN A C 1
ATOM 1545 O O . GLN A 1 196 ? 5.485 22.077 59.629 1.00 48.09 196 GLN A O 1
ATOM 1550 N N . PHE A 1 197 ? 4.704 20.000 59.945 1.00 44.78 197 PHE A N 1
ATOM 1551 C CA . PHE A 1 197 ? 4.690 20.084 61.399 1.00 44.78 197 PHE A CA 1
ATOM 1552 C C . PHE A 1 197 ? 6.124 19.887 61.898 1.00 44.78 197 PHE A C 1
ATOM 1554 O O . PHE A 1 197 ? 6.639 18.772 61.917 1.00 44.78 197 PHE A O 1
ATOM 1561 N N . GLN A 1 198 ? 6.781 20.981 62.279 1.00 50.38 198 GLN A N 1
ATOM 1562 C CA . GLN A 1 198 ? 8.002 20.938 63.075 1.00 50.38 198 GLN A CA 1
ATOM 1563 C C . GLN A 1 198 ? 7.602 20.529 64.498 1.00 50.38 198 GLN A C 1
ATOM 1565 O O . GLN A 1 198 ? 7.034 21.319 65.251 1.00 50.38 198 GLN A O 1
ATOM 1570 N N . ILE A 1 199 ? 7.838 19.265 64.844 1.00 49.91 199 ILE A N 1
ATOM 1571 C CA . ILE A 1 199 ? 7.729 18.784 66.221 1.00 49.91 199 ILE A CA 1
ATOM 1572 C C . ILE A 1 199 ? 8.949 19.341 66.960 1.00 49.91 199 ILE A C 1
ATOM 1574 O O . ILE A 1 199 ? 10.073 18.895 66.739 1.00 49.91 199 ILE A O 1
ATOM 1578 N N . GLY A 1 200 ? 8.727 20.367 67.781 1.00 46.09 200 GLY A N 1
ATOM 1579 C CA . GLY A 1 200 ? 9.727 20.886 68.705 1.00 46.09 200 GLY A CA 1
ATOM 1580 C C . GLY A 1 200 ? 10.056 19.832 69.758 1.00 46.09 200 GLY A C 1
ATOM 1581 O O . GLY A 1 200 ? 9.191 19.458 70.548 1.00 46.09 200 GLY A O 1
ATOM 1582 N N . GLY A 1 201 ? 11.294 19.343 69.733 1.00 55.16 201 GLY A N 1
ATOM 1583 C CA . GLY A 1 201 ? 11.900 18.613 70.839 1.00 55.16 201 GLY A CA 1
ATOM 1584 C C . GLY A 1 201 ? 12.363 19.598 71.910 1.00 55.16 201 GLY A C 1
ATOM 1585 O O . GLY A 1 201 ? 12.991 20.606 71.588 1.00 55.16 201 GLY A O 1
ATOM 1586 N N . SER A 1 202 ? 11.977 19.289 73.145 1.00 52.19 202 SER A N 1
ATOM 1587 C CA . SER A 1 202 ? 12.369 19.892 74.426 1.00 52.19 202 SER A CA 1
ATOM 1588 C C . SER A 1 202 ? 13.872 19.985 74.646 1.00 52.19 202 SER A C 1
ATOM 1590 O O . SER A 1 202 ? 14.550 18.997 74.277 1.00 52.19 202 SER A O 1
#

InterPro domains:
  IPR018929 Domain of unknown function DUF2510 [PF10708] (7-35)